Protein 6MAB (pdb70)

InterPro domains:
  IPR001932 PPM-type phosphatase-like domain [PF07228] (452-643)
  IPR001932 PPM-type phosphatase-like domain [SM00331] (422-643)
  IPR003660 HAMP domain [PF00672] (333-384)
  IPR003660 HAMP domain [PS50885] (336-388)
  IPR003660 HAMP domain [SM00304] (336-388)
  IPR036457 PPM-type phosphatase-like domain superfamily [G3DSA:3.60.40.10] (392-643)
  IPR036457 PPM-type phosphatase-like domain superfamily [SSF81606] (438-643)
  IPR052016 Bacterial Sigma Factor Regulator [PTHR43156] (126-644)

Radius of gyration: 21.37 Å; Cα contacts (8 Å, |Δi|>4): 536; chains: 1; bounding box: 47×70×40 Å

Secondary structure (DSSP, 8-state):
-HHHHHHHHHHHHHHHHHHHHHHHHHHHHHHS--HHHHHHHHHHHS--TT-S-SS--HHHHHHHHHHHTTT-SEEEEEEE-TTS-EEEEEESSGGGTT-B-TTT----TTSSEEEEEEE-SSTT-EEEEEEEEEE-TTT--EEEEEEEEEE-HHHHHHHH------EEEEEETTSBEEEESSGGGTT-BSSS---GGGGGGTSSSTT---GGGGGSPP---EE-SSSSSEEEEEETTEEEEEEEEEEGGGTEEEEEEEEHHHHHHTTT-

B-factor: mean 33.47, std 14.96, range [13.68, 114.46]

Foldseek 3Di:
DVVVVVQVLLCVLCVVQVVLQVVLLVVCVVPQACQVVVVVVVCVVPPCQVHDDPAADLVQQCV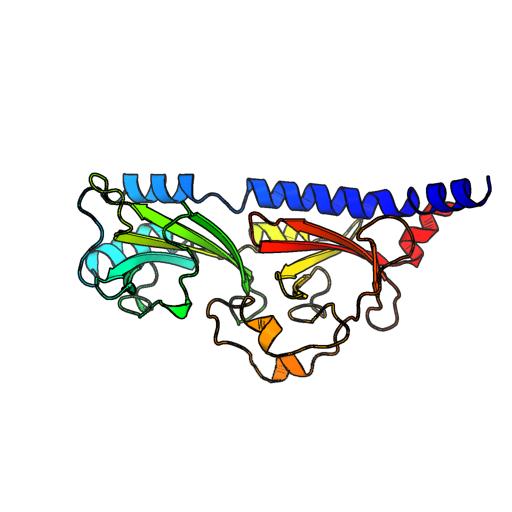CLVVPVVFFVKKFWWFQDPVRWIFTRHMNPSVRTGDTCRQQDDDDLVDQKAWAWAAAPDDLWIWIWIWGFDAHPPPGGGGTITITIGTCCVSCVVSQDQDVHKGKFKAALLAFTSDIVPRLRHRAGQAQADDQCSCCRHHSGSPDDDVVSRPRGHFHWADDDDDPQKTWTDDPHFIKIWGWADDVRHRMIMIIMDTPVVSCCVVPD

Organism: Chlamydia trachomatis serovar L2 (strain ATCC VR-902B / DSM 19102 / 434/Bu) (NCBI:txid471472)

Structure (mmCIF, N/CA/C/O backbone):
data_6MAB
#
_entry.id   6MAB
#
_cell.length_a   96.712
_cell.length_b   96.712
_cell.length_c   65.385
_cell.angle_alpha   90.000
_cell.angle_beta   90.000
_cell.angle_gamma   90.000
#
_symmetry.space_group_name_H-M   'I 4'
#
loop_
_entity.id
_entity.type
_entity.pdbx_description
1 polymer 'Sigma regulatory family protein-PP2C phosphatase'
2 non-polymer 'ISOPROPYL ALCOHOL'
3 water water
#
loop_
_atom_site.group_PDB
_atom_site.id
_atom_site.type_symbol
_atom_site.label_atom_id
_atom_site.label_alt_id
_atom_site.label_comp_id
_atom_site.label_asym_id
_atom_site.label_entity_id
_atom_site.label_seq_id
_atom_site.pdbx_PDB_ins_code
_atom_site.Cartn_x
_atom_site.Cartn_y
_atom_site.Cartn_z
_atom_site.occupancy
_atom_site.B_iso_or_equiv
_atom_site.auth_seq_id
_atom_site.auth_comp_id
_atom_site.auth_asym_id
_atom_site.auth_atom_id
_atom_site.pdbx_PDB_model_num
ATOM 1 N N . SER A 1 1 ? 29.039 -31.777 -13.872 1.00 50.18 42 SER A N 1
ATOM 2 C CA . SER A 1 1 ? 29.290 -32.477 -12.576 1.00 52.96 42 SER A CA 1
ATOM 3 C C . SER A 1 1 ? 28.377 -31.904 -11.514 1.00 47.34 42 SER A C 1
ATOM 4 O O . SER A 1 1 ? 27.864 -30.793 -11.667 1.00 41.16 42 SER A O 1
ATOM 7 N N . ASN A 1 2 ? 28.220 -32.647 -10.419 1.00 55.02 43 ASN A N 1
ATOM 8 C CA . ASN A 1 2 ? 27.347 -32.196 -9.338 1.00 45.29 43 ASN A CA 1
ATOM 9 C C . ASN A 1 2 ? 27.973 -31.060 -8.544 1.00 33.83 43 ASN A C 1
ATOM 10 O O . ASN A 1 2 ? 27.261 -30.146 -8.096 1.00 33.39 43 ASN A O 1
ATOM 15 N N . ILE A 1 3 ? 29.294 -31.083 -8.339 1.00 39.36 44 ILE A N 1
ATOM 16 C CA . ILE A 1 3 ? 29.925 -29.950 -7.665 1.00 55.13 44 ILE A CA 1
ATOM 17 C C . ILE A 1 3 ? 29.680 -28.674 -8.461 1.00 55.39 44 ILE A C 1
ATOM 18 O O . ILE A 1 3 ? 29.270 -27.645 -7.910 1.00 43.04 44 ILE A O 1
ATOM 23 N N . GLN A 1 4 ? 29.917 -28.729 -9.773 1.00 57.98 45 GLN A N 1
ATOM 24 C CA . GLN A 1 4 ? 29.730 -27.550 -10.612 1.00 56.52 45 GLN A CA 1
ATOM 25 C C . GLN A 1 4 ? 28.304 -27.025 -10.501 1.00 42.75 45 GLN A C 1
ATOM 26 O O . GLN A 1 4 ? 28.085 -25.828 -10.274 1.00 45.43 45 GLN A O 1
ATOM 28 N N . GLN A 1 5 ? 27.318 -27.913 -10.643 1.00 38.64 46 GLN A N 1
ATOM 29 C CA . GLN A 1 5 ? 25.926 -27.489 -10.571 1.00 38.04 46 GLN A CA 1
ATOM 30 C C . GLN A 1 5 ? 25.615 -26.859 -9.213 1.00 41.32 46 GLN A C 1
ATOM 31 O O . GLN A 1 5 ? 24.925 -25.836 -9.128 1.00 32.32 46 GLN A O 1
ATOM 37 N N . TYR A 1 6 ? 26.126 -27.452 -8.139 1.00 32.01 47 TYR A N 1
ATOM 38 C CA . TYR A 1 6 ? 25.903 -26.901 -6.807 1.00 34.76 47 TYR A CA 1
ATOM 39 C C . TYR A 1 6 ? 26.491 -25.503 -6.698 1.00 31.87 47 TYR A C 1
ATOM 40 O O . TYR A 1 6 ? 25.875 -24.601 -6.117 1.00 30.14 47 TYR A O 1
ATOM 49 N N . LYS A 1 7 ? 27.677 -25.306 -7.272 1.00 35.59 48 LYS A N 1
ATOM 50 C CA . LYS A 1 7 ? 28.323 -24.002 -7.225 1.00 45.55 48 LYS A CA 1
ATOM 51 C C . LYS A 1 7 ? 27.584 -22.992 -8.090 1.00 30.40 48 LYS A C 1
ATOM 52 O O . LYS A 1 7 ? 27.415 -21.835 -7.687 1.00 36.26 48 LYS A O 1
ATOM 56 N N . LYS A 1 8 ? 27.159 -23.402 -9.287 1.00 39.61 49 LYS A N 1
ATOM 57 C CA . LYS A 1 8 ? 26.403 -22.507 -10.157 1.00 40.78 49 LYS A CA 1
ATOM 58 C C . LYS A 1 8 ? 25.128 -22.032 -9.466 1.00 37.59 49 LYS A C 1
ATOM 59 O O . LYS A 1 8 ? 24.794 -20.844 -9.513 1.00 32.89 49 LYS A O 1
ATOM 62 N N . THR A 1 9 ? 24.413 -22.948 -8.809 1.00 35.18 50 THR A N 1
ATOM 63 C CA . THR A 1 9 ? 23.167 -22.589 -8.132 1.00 30.21 50 THR A CA 1
ATOM 64 C C . THR A 1 9 ? 23.414 -21.597 -7.003 1.00 28.03 50 THR A C 1
ATOM 65 O O . THR A 1 9 ? 22.688 -20.603 -6.855 1.00 24.44 50 THR A O 1
ATOM 69 N N . LEU A 1 10 ? 24.443 -21.837 -6.201 1.00 25.35 51 LEU A N 1
ATOM 70 C CA . LEU A 1 10 ? 24.725 -20.922 -5.104 1.00 27.06 51 LEU A CA 1
ATOM 71 C C . LEU A 1 10 ? 25.159 -19.558 -5.625 1.00 25.49 51 LEU A C 1
ATOM 72 O O . LEU A 1 10 ? 24.774 -18.527 -5.071 1.00 26.21 51 LEU A O 1
ATOM 77 N N . SER A 1 11 ? 25.934 -19.534 -6.696 1.00 27.40 52 SER A N 1
ATOM 78 C CA A SER A 1 11 ? 26.324 -18.266 -7.308 0.50 33.13 52 SER A CA 1
ATOM 79 C CA B SER A 1 11 ? 26.320 -18.257 -7.283 0.50 33.17 52 SER A CA 1
ATOM 80 C C . SER A 1 11 ? 25.108 -17.519 -7.842 1.00 29.52 52 SER A C 1
ATOM 81 O O . SER A 1 11 ? 24.997 -16.299 -7.688 1.00 30.04 52 SER A O 1
ATOM 86 N N . SER A 1 12 ? 24.181 -18.242 -8.472 1.00 26.36 53 SER A N 1
ATOM 87 C CA . SER A 1 12 ? 23.007 -17.607 -9.051 1.00 29.54 53 SER A CA 1
ATOM 88 C C . SER A 1 12 ? 22.132 -16.948 -7.993 1.00 26.36 53 SER A C 1
ATOM 89 O O . SER A 1 12 ? 21.653 -15.826 -8.192 1.00 32.78 53 SER A O 1
ATOM 92 N N . ILE A 1 13 ? 21.901 -17.617 -6.863 1.00 25.29 54 ILE A N 1
ATOM 93 C CA . ILE A 1 13 ? 20.956 -17.046 -5.907 1.00 24.39 54 ILE A CA 1
ATOM 94 C C . ILE A 1 13 ? 21.575 -15.956 -5.043 1.00 21.52 54 ILE A C 1
ATOM 95 O O . ILE A 1 13 ? 20.833 -15.215 -4.396 1.00 26.99 54 ILE A O 1
ATOM 100 N N . THR A 1 14 ? 22.904 -15.805 -5.061 1.00 22.49 55 THR A N 1
ATOM 101 C CA . THR A 1 14 ? 23.591 -14.742 -4.338 1.00 23.54 55 THR A CA 1
ATOM 102 C C . THR A 1 14 ? 24.041 -13.597 -5.232 1.00 24.98 55 THR A C 1
ATOM 103 O O . THR A 1 14 ? 24.534 -12.588 -4.727 1.00 23.34 55 THR A O 1
ATOM 107 N N . SER A 1 15 ? 23.878 -13.732 -6.541 1.00 23.59 56 SER A N 1
ATOM 108 C CA . SER A 1 15 ? 24.407 -12.743 -7.472 1.00 27.20 56 SER A CA 1
ATOM 109 C C . SER A 1 15 ? 23.873 -11.351 -7.165 1.00 28.60 56 SER A C 1
ATOM 110 O O . SER A 1 15 ? 24.587 -10.345 -7.288 1.00 28.11 56 SER A O 1
ATOM 113 N N . ASP 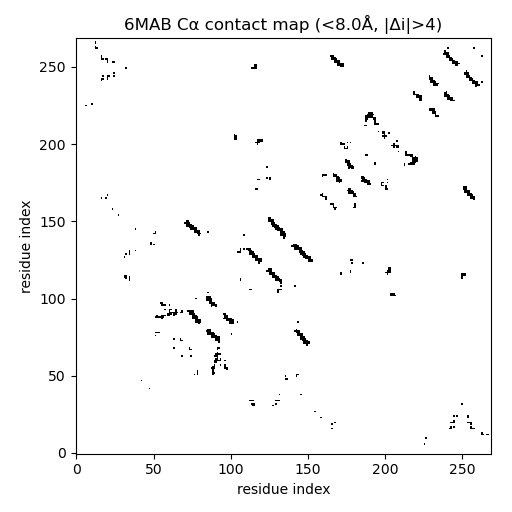A 1 16 ? 22.614 -11.275 -6.762 1.00 25.66 57 ASP A N 1
ATOM 114 C CA . ASP A 1 16 ? 21.959 -9.990 -6.594 1.00 28.39 57 ASP A CA 1
ATOM 115 C C . ASP A 1 16 ? 22.496 -9.235 -5.383 1.00 26.03 57 ASP A C 1
ATOM 116 O O . ASP A 1 16 ? 22.493 -7.998 -5.386 1.00 25.66 57 ASP A O 1
ATOM 121 N N . LEU A 1 17 ? 22.953 -9.951 -4.347 1.00 22.87 58 LEU A N 1
ATOM 122 C CA . LEU A 1 17 ? 23.636 -9.288 -3.228 1.00 20.02 58 LEU A CA 1
ATOM 123 C C . LEU A 1 17 ? 24.874 -8.551 -3.713 1.00 22.58 58 LEU A C 1
ATOM 124 O O . LEU A 1 17 ? 25.099 -7.381 -3.374 1.00 22.89 58 LEU A O 1
ATOM 129 N N . ARG A 1 18 ? 25.699 -9.231 -4.515 1.00 27.04 59 ARG A N 1
ATOM 130 C CA . ARG A 1 18 ? 26.883 -8.600 -5.085 1.00 27.67 59 ARG A CA 1
ATOM 131 C C . ARG A 1 18 ? 26.514 -7.438 -6.001 1.00 27.51 59 ARG A C 1
ATOM 132 O O . ARG A 1 18 ? 27.107 -6.361 -5.907 1.00 26.81 59 ARG A O 1
ATOM 137 N N . GLU A 1 19 ? 25.560 -7.635 -6.922 1.00 25.57 60 GLU A N 1
ATOM 138 C CA . GLU A 1 19 ? 25.200 -6.541 -7.826 1.00 30.62 60 GLU A CA 1
ATOM 139 C C . GLU A 1 19 ? 24.743 -5.316 -7.048 1.00 28.62 60 GLU A C 1
ATOM 140 O O . GLU A 1 19 ? 25.018 -4.174 -7.446 1.00 28.85 60 GLU A O 1
ATOM 146 N N . ASN A 1 20 ? 24.019 -5.535 -5.951 1.00 24.41 61 ASN A N 1
ATOM 147 C CA . ASN A 1 20 ? 23.534 -4.418 -5.152 1.00 25.69 61 ASN A CA 1
ATOM 148 C C . ASN A 1 20 ? 24.676 -3.707 -4.443 1.00 20.27 61 ASN A C 1
ATOM 149 O O . ASN A 1 20 ? 24.689 -2.475 -4.377 1.00 23.65 61 ASN A O 1
ATOM 154 N N . ALA A 1 21 ? 25.644 -4.457 -3.919 1.00 22.47 62 ALA A N 1
ATOM 155 C CA . ALA A 1 21 ? 26.788 -3.831 -3.269 1.00 24.34 62 ALA A CA 1
ATOM 156 C C . ALA A 1 21 ? 27.573 -2.985 -4.263 1.00 25.63 62 ALA A C 1
ATOM 157 O O . ALA A 1 21 ? 28.001 -1.868 -3.947 1.00 28.85 62 ALA A O 1
ATOM 159 N N . LEU A 1 22 ? 27.752 -3.496 -5.482 1.00 25.49 63 LEU A N 1
ATOM 160 C CA . LEU A 1 22 ? 28.526 -2.759 -6.468 1.00 25.01 63 LEU A CA 1
ATOM 161 C C . LEU A 1 22 ? 27.812 -1.492 -6.892 1.00 25.08 63 LEU A C 1
ATOM 162 O O . LEU A 1 22 ? 28.453 -0.454 -7.074 1.00 29.80 63 LEU A O 1
ATOM 167 N N . PHE A 1 23 ? 26.492 -1.550 -7.075 1.00 28.32 64 PHE A N 1
ATOM 168 C CA . PHE A 1 23 ? 25.766 -0.343 -7.452 1.00 34.72 64 PHE A CA 1
ATOM 169 C C . PHE A 1 23 ? 25.850 0.701 -6.360 1.00 30.53 64 PHE A C 1
ATOM 170 O O . PHE A 1 23 ? 26.010 1.898 -6.636 1.00 28.20 64 PHE A O 1
ATOM 178 N N . LYS A 1 24 ? 25.694 0.273 -5.104 1.00 23.16 65 LYS A N 1
ATOM 179 C CA . LYS A 1 24 ? 25.738 1.232 -4.007 1.00 21.54 65 LYS A CA 1
ATOM 180 C C . LYS A 1 24 ? 27.133 1.819 -3.853 1.00 23.93 65 LYS A C 1
ATOM 181 O O . LYS A 1 24 ? 27.282 3.026 -3.610 1.00 22.92 65 LYS A O 1
ATOM 187 N N . ALA A 1 25 ? 28.165 0.984 -4.022 1.00 24.11 66 ALA A N 1
ATOM 188 C CA . ALA A 1 25 ? 29.544 1.456 -3.998 1.00 29.60 66 ALA A CA 1
ATOM 189 C C . ALA A 1 25 ? 29.781 2.504 -5.072 1.00 33.65 66 ALA A C 1
ATOM 190 O O . ALA A 1 25 ? 30.415 3.530 -4.822 1.00 26.41 66 ALA A O 1
ATOM 192 N N . HIS A 1 26 ? 29.296 2.246 -6.287 1.00 26.17 67 HIS A N 1
ATOM 193 C CA . HIS A 1 26 ? 29.498 3.190 -7.375 1.00 27.29 67 HIS A CA 1
ATOM 194 C C . HIS A 1 26 ? 28.806 4.510 -7.082 1.00 25.27 67 HIS A C 1
ATOM 195 O O . HIS A 1 26 ? 29.355 5.587 -7.358 1.00 29.30 67 HIS A O 1
ATOM 202 N N . THR A 1 27 ? 27.612 4.454 -6.484 1.00 26.95 68 THR A N 1
ATOM 203 C CA . THR A 1 27 ? 26.918 5.683 -6.118 1.00 24.03 68 THR A CA 1
ATOM 204 C C . THR A 1 27 ? 27.749 6.497 -5.134 1.00 23.53 68 THR A C 1
ATOM 205 O O . THR A 1 27 ? 27.927 7.710 -5.296 1.00 26.00 68 THR A O 1
ATOM 209 N N . LEU A 1 28 ? 28.278 5.837 -4.105 1.00 23.33 69 LEU A N 1
ATOM 210 C CA . LEU A 1 28 ? 29.097 6.540 -3.134 1.00 19.34 69 LEU A CA 1
ATOM 211 C C . LEU A 1 28 ? 30.392 7.074 -3.749 1.00 20.57 69 LEU A C 1
ATOM 212 O O . LEU A 1 28 ? 30.854 8.153 -3.361 1.00 22.66 69 LEU A O 1
ATOM 217 N N . GLN A 1 29 ? 30.982 6.366 -4.724 1.00 22.09 70 GLN A N 1
ATOM 218 C CA . GLN A 1 29 ? 32.183 6.875 -5.381 1.00 25.92 70 GLN A CA 1
ATOM 219 C C . GLN A 1 29 ? 31.894 8.141 -6.175 1.00 33.19 70 GLN A C 1
ATOM 220 O O . GLN A 1 29 ? 32.768 9.012 -6.308 1.00 25.50 70 GLN A O 1
ATOM 226 N N . GLN A 1 30 ? 30.672 8.269 -6.690 1.00 26.66 71 GLN A N 1
ATOM 227 C CA . GLN A 1 30 ? 30.286 9.429 -7.472 1.00 27.41 71 GLN A CA 1
ATOM 228 C C . GLN A 1 30 ? 29.860 10.614 -6.608 1.00 24.41 71 GLN A C 1
ATOM 229 O O . GLN A 1 30 ? 29.917 11.762 -7.077 1.00 27.86 71 GLN A O 1
ATOM 235 N N . THR A 1 31 ? 29.492 10.376 -5.342 1.00 22.58 72 THR A N 1
ATOM 236 C CA . THR A 1 31 ? 28.875 11.400 -4.512 1.00 24.27 72 THR A CA 1
ATOM 237 C C . THR A 1 31 ? 29.707 11.840 -3.311 1.00 21.03 72 THR A C 1
ATOM 238 O O . THR A 1 31 ? 29.550 12.977 -2.865 1.00 27.10 72 THR A O 1
ATOM 242 N N . ILE A 1 32 ? 30.581 10.994 -2.770 1.00 18.92 73 ILE A N 1
ATOM 243 C CA . ILE A 1 32 ? 31.348 11.390 -1.581 1.00 18.24 73 ILE A CA 1
ATOM 244 C C . ILE A 1 32 ? 32.637 12.162 -1.884 1.00 18.29 73 ILE A C 1
ATOM 245 O O . ILE A 1 32 ? 32.836 13.255 -1.317 1.00 20.46 73 ILE A O 1
ATOM 250 N N . PRO A 1 33 ? 33.567 11.652 -2.730 1.00 17.33 74 PRO A N 1
ATOM 251 C CA . PRO A 1 33 ? 34.909 12.252 -2.826 1.00 18.63 74 PRO A CA 1
ATOM 252 C C . PRO A 1 33 ? 34.963 13.443 -3.779 1.00 18.32 74 PRO A C 1
ATOM 253 O O . PRO A 1 33 ? 35.665 13.431 -4.805 1.00 20.70 74 PRO A O 1
ATOM 257 N N . LEU A 1 34 ? 34.231 14.496 -3.417 1.00 19.92 75 LEU A N 1
ATOM 258 C CA . LEU A 1 34 ? 34.122 15.729 -4.198 1.00 20.92 75 LEU A CA 1
ATOM 259 C C . LEU A 1 34 ? 35.094 16.816 -3.721 1.00 15.71 75 LEU A C 1
ATOM 260 O O . LEU A 1 34 ? 34.826 18.022 -3.900 1.00 16.94 75 LEU A O 1
ATOM 265 N N . ASN A 1 35 ? 36.248 16.385 -3.200 1.00 17.57 76 ASN A N 1
ATOM 266 C CA . ASN A 1 35 ? 37.268 17.283 -2.678 1.00 16.06 76 ASN A CA 1
ATOM 267 C C . ASN A 1 35 ? 37.651 18.369 -3.671 1.00 15.81 76 ASN A C 1
ATOM 268 O O . ASN A 1 35 ? 37.761 19.543 -3.300 1.00 17.42 76 ASN A O 1
ATOM 273 N N . ILE A 1 36 ? 37.901 17.995 -4.931 1.00 16.57 77 ILE A N 1
ATOM 274 C CA . ILE A 1 36 ? 38.365 18.977 -5.898 1.00 15.50 77 ILE A CA 1
ATOM 275 C C . ILE A 1 36 ? 37.347 20.092 -6.047 1.00 18.00 77 ILE A C 1
ATOM 276 O O . ILE A 1 36 ? 37.703 21.279 -6.086 1.00 18.49 77 ILE A O 1
ATOM 281 N N . ASP A 1 37 ? 36.069 19.726 -6.187 1.00 20.45 78 ASP A N 1
ATOM 282 C CA . ASP A 1 37 ? 35.033 20.725 -6.424 1.00 19.09 78 ASP A CA 1
ATOM 283 C C . ASP A 1 37 ? 34.849 21.624 -5.207 1.00 17.89 78 ASP A C 1
ATOM 284 O O . ASP A 1 37 ? 34.616 22.829 -5.352 1.00 18.38 78 ASP A O 1
ATOM 289 N N . ILE A 1 38 ? 34.941 21.052 -3.996 1.00 17.86 79 ILE A N 1
ATOM 290 C CA . ILE A 1 38 ? 34.823 21.840 -2.779 1.00 15.09 79 ILE A CA 1
ATOM 291 C C . ILE A 1 38 ? 35.988 22.814 -2.637 1.00 19.50 79 ILE A C 1
ATOM 292 O O . ILE A 1 38 ? 35.781 23.987 -2.302 1.00 19.64 79 ILE A O 1
ATOM 297 N N . LEU A 1 39 ? 37.224 22.365 -2.910 1.00 17.43 80 LEU A N 1
ATOM 298 C CA . LEU A 1 39 ? 38.367 23.274 -2.831 1.00 17.23 80 LEU A CA 1
ATOM 299 C C . LEU A 1 39 ? 38.242 24.378 -3.874 1.00 19.13 80 LEU A C 1
ATOM 300 O O . LEU A 1 39 ? 38.502 25.561 -3.595 1.00 19.24 80 LEU A O 1
ATOM 305 N N . ALA A 1 40 ? 37.833 24.013 -5.081 1.00 20.40 81 ALA A N 1
ATOM 306 C CA . ALA A 1 40 ? 37.692 25.006 -6.136 1.00 22.21 81 ALA A CA 1
ATOM 307 C C . ALA A 1 40 ? 36.642 26.052 -5.779 1.00 19.55 81 ALA A C 1
ATOM 308 O O . ALA A 1 40 ? 36.822 27.242 -6.070 1.00 23.63 81 ALA A O 1
ATOM 310 N N . LEU A 1 41 ? 35.520 25.620 -5.191 1.00 21.43 82 LEU A N 1
ATOM 311 C CA . LEU A 1 41 ? 34.476 26.551 -4.775 1.00 26.71 82 LEU A CA 1
ATOM 312 C C . LEU A 1 41 ? 34.997 27.471 -3.687 1.00 24.00 82 LEU A C 1
ATOM 313 O O . LEU A 1 41 ? 34.864 28.693 -3.770 1.00 24.96 82 LEU A O 1
ATOM 318 N N . PHE A 1 42 ? 35.610 26.882 -2.662 1.00 20.09 83 PHE A N 1
ATOM 319 C CA . PHE A 1 42 ? 36.137 27.659 -1.555 1.00 26.26 83 PHE A CA 1
ATOM 320 C C . PHE A 1 42 ? 37.146 28.686 -2.038 1.00 26.58 83 PHE A C 1
ATOM 321 O O . PHE A 1 42 ? 37.123 29.838 -1.594 1.00 27.40 83 PHE A O 1
ATOM 329 N N . SER A 1 43 ? 38.040 28.282 -2.947 1.00 23.81 84 SER A N 1
ATOM 330 C CA . SER A 1 43 ? 39.107 29.153 -3.427 1.00 31.47 84 SER A CA 1
ATOM 331 C C . SER A 1 43 ? 38.561 30.289 -4.271 1.00 33.34 84 SER A C 1
ATOM 332 O O . SER A 1 43 ? 39.148 31.380 -4.301 1.00 32.79 84 SER A O 1
ATOM 335 N N . GLU A 1 44 ? 37.465 30.036 -4.988 1.00 30.18 85 GLU A N 1
ATOM 336 C CA . GLU A 1 44 ? 36.843 31.061 -5.814 1.00 33.64 85 GLU A CA 1
ATOM 337 C C . GLU A 1 44 ? 36.204 32.132 -4.951 1.00 35.84 85 GLU A C 1
ATOM 338 O O . GLU A 1 44 ? 36.065 33.274 -5.397 1.00 37.99 85 GLU A O 1
ATOM 344 N N . ILE A 1 45 ? 35.854 31.787 -3.717 1.00 35.41 86 ILE A N 1
ATOM 345 C CA . ILE A 1 45 ? 35.250 32.721 -2.776 1.00 39.19 86 ILE A CA 1
ATOM 346 C C . ILE A 1 45 ? 36.305 33.409 -1.931 1.00 44.09 86 ILE A C 1
ATOM 347 O O . ILE A 1 45 ? 36.294 34.635 -1.799 1.00 44.93 86 ILE A O 1
ATOM 352 N N . PHE A 1 46 ? 37.209 32.628 -1.338 1.00 35.80 87 PHE A N 1
ATOM 353 C CA . PHE A 1 46 ? 38.277 33.137 -0.480 1.00 41.17 87 PHE A CA 1
ATOM 354 C C . PHE A 1 46 ? 39.639 32.811 -1.088 1.00 50.67 87 PHE A C 1
ATOM 355 O O . PHE A 1 46 ? 39.926 31.647 -1.386 1.00 55.96 87 PHE A O 1
ATOM 363 N N . ASP A 1 47 ? 40.491 33.827 -1.227 1.00 42.46 88 ASP A N 1
ATOM 364 C CA . ASP A 1 47 ? 41.759 33.668 -1.941 1.00 61.16 88 ASP A CA 1
ATOM 365 C C . ASP A 1 47 ? 42.784 32.916 -1.095 1.00 43.10 88 ASP A C 1
ATOM 366 O O . ASP A 1 47 ? 43.151 33.366 -0.004 1.00 50.33 88 ASP A O 1
ATOM 371 N N . LEU A 1 48 ? 43.278 31.791 -1.611 1.00 38.15 89 LEU A N 1
ATOM 372 C CA . LEU A 1 48 ? 44.282 30.999 -0.910 1.00 45.60 89 LEU A CA 1
ATOM 373 C C . LEU A 1 48 ? 45.683 31.176 -1.476 1.00 50.19 89 LEU A C 1
ATOM 374 O O . LEU A 1 48 ? 46.604 30.481 -1.037 1.00 44.21 89 LEU A O 1
ATOM 379 N N . ASP A 1 49 ? 45.866 32.086 -2.437 1.00 53.04 90 ASP A N 1
ATOM 380 C CA . ASP A 1 49 ? 47.179 32.260 -3.052 1.00 69.92 90 ASP A CA 1
ATOM 381 C C . ASP A 1 49 ? 48.223 32.672 -2.023 1.00 60.15 90 ASP A C 1
ATOM 382 O O . ASP A 1 49 ? 49.382 32.241 -2.096 1.00 43.59 90 ASP A O 1
ATOM 387 N N . ARG A 1 50 ? 47.839 33.520 -1.070 1.00 57.83 91 ARG A N 1
ATOM 388 C CA . ARG A 1 50 ? 48.751 34.012 -0.046 1.00 57.56 91 ARG A CA 1
ATOM 389 C C . ARG A 1 50 ? 48.864 33.075 1.153 1.00 57.36 91 ARG A C 1
ATOM 390 O O . ARG A 1 50 ? 49.615 33.376 2.084 1.00 58.66 91 ARG A O 1
ATOM 392 N N . GLY A 1 51 ? 48.149 31.961 1.156 1.00 54.01 92 GLY A N 1
ATOM 393 C CA . GLY A 1 51 ? 48.220 30.997 2.236 1.00 48.21 92 GLY A CA 1
ATOM 394 C C . GLY A 1 51 ? 46.954 30.989 3.074 1.00 40.54 92 GLY A C 1
ATOM 395 O O . GLY A 1 51 ? 45.902 31.497 2.678 1.00 48.86 92 GLY A O 1
ATOM 396 N N . VAL A 1 52 ? 47.065 30.365 4.243 1.00 41.60 93 VAL A N 1
ATOM 397 C CA . VAL A 1 52 ? 45.973 30.339 5.210 1.00 36.94 93 VAL A CA 1
ATOM 398 C C . VAL A 1 52 ? 46.340 31.316 6.320 1.00 38.15 93 VAL A C 1
ATOM 399 O O . VAL A 1 52 ? 47.529 31.609 6.515 1.00 37.60 93 VAL A O 1
ATOM 403 N N . PRO A 1 53 ? 45.372 31.857 7.053 1.00 36.41 94 PRO A N 1
ATOM 404 C CA . PRO A 1 53 ? 45.707 32.786 8.144 1.00 36.04 94 PRO A CA 1
ATOM 405 C C . PRO A 1 53 ? 46.651 32.156 9.162 1.00 39.37 94 PRO A C 1
ATOM 406 O O . PRO A 1 53 ? 46.511 30.988 9.528 1.00 34.56 94 PRO A O 1
ATOM 410 N N . ALA A 1 54 ? 47.601 32.955 9.653 1.00 42.54 95 ALA A N 1
ATOM 411 C CA . ALA A 1 54 ? 48.533 32.460 10.658 1.00 45.67 95 ALA A CA 1
ATOM 412 C C . ALA A 1 54 ? 47.897 32.371 12.037 1.00 54.45 95 ALA A C 1
ATOM 413 O O . ALA A 1 54 ? 48.398 31.632 12.894 1.00 48.57 95 ALA A O 1
ATOM 415 N N . GLU A 1 55 ? 46.816 33.107 12.265 1.00 44.13 96 GLU A N 1
ATOM 416 C CA . GLU A 1 55 ? 46.110 33.108 13.532 1.00 53.50 96 GLU A CA 1
ATOM 417 C C . GLU A 1 55 ? 44.622 32.986 13.258 1.00 45.48 96 GLU A C 1
ATOM 418 O O . GLU A 1 55 ? 44.143 33.423 12.205 1.00 45.79 96 GLU A O 1
ATOM 424 N N . PRO A 1 56 ? 43.868 32.394 14.180 1.00 45.54 97 PRO A N 1
ATOM 425 C CA . PRO A 1 56 ? 42.422 32.270 13.977 1.00 50.16 97 PRO A CA 1
ATOM 426 C C . PRO A 1 56 ? 41.801 33.594 13.561 1.00 48.85 97 PRO A C 1
ATOM 427 O O . PRO A 1 56 ? 42.043 34.637 14.170 1.00 49.13 97 PRO A O 1
ATOM 431 N N . ASP A 1 57 ? 40.999 33.532 12.510 1.00 36.00 98 ASP A N 1
ATOM 432 C CA . ASP A 1 57 ? 40.413 34.690 11.847 1.00 40.15 98 ASP A CA 1
ATOM 433 C C . ASP A 1 57 ? 38.904 34.625 12.050 1.00 36.95 98 ASP A C 1
ATOM 434 O O . ASP A 1 57 ? 38.204 33.881 11.353 1.00 37.02 98 ASP A O 1
ATOM 439 N N . LEU A 1 58 ? 38.408 35.424 12.998 1.00 42.50 99 LEU A N 1
ATOM 440 C CA . LEU A 1 58 ? 36.977 35.439 13.278 1.00 40.73 99 LEU A CA 1
ATOM 441 C C . LEU A 1 58 ? 36.188 36.003 12.102 1.00 44.75 99 LEU A C 1
ATOM 442 O O . LEU A 1 58 ? 35.156 35.443 11.713 1.00 43.40 99 LEU A O 1
ATOM 447 N N . ALA A 1 59 ? 36.664 37.101 11.516 1.00 46.86 100 ALA A N 1
ATOM 448 C CA . ALA A 1 59 ? 35.968 37.709 10.387 1.00 46.31 100 ALA A CA 1
ATOM 449 C C . ALA A 1 59 ? 35.784 36.711 9.257 1.00 38.21 100 ALA A C 1
ATOM 450 O O . ALA A 1 59 ? 34.695 36.588 8.687 1.00 41.09 100 ALA A O 1
ATOM 452 N N . LEU A 1 60 ? 36.847 35.994 8.902 1.00 38.68 101 LEU A N 1
ATOM 453 C CA . LEU A 1 60 ? 36.728 35.025 7.826 1.00 39.00 101 LEU A CA 1
ATOM 454 C C . LEU A 1 60 ? 35.760 33.913 8.207 1.00 40.22 101 LEU A C 1
ATOM 455 O O . LEU A 1 60 ? 34.963 33.462 7.378 1.00 34.86 101 LEU A O 1
ATOM 460 N N . SER A 1 61 ? 35.829 33.453 9.455 1.00 39.34 102 SER A N 1
ATOM 461 C CA . SER A 1 61 ? 34.910 32.425 9.929 1.00 32.91 102 SER A CA 1
ATOM 462 C C . SER A 1 61 ? 33.459 32.863 9.771 1.00 33.49 102 SER A C 1
ATOM 463 O O . SER A 1 61 ? 32.607 32.075 9.337 1.00 31.92 102 SER A O 1
ATOM 466 N N . LYS A 1 62 ? 33.157 34.114 10.126 1.00 35.97 103 LYS A N 1
ATOM 467 C CA . LYS A 1 62 ? 31.790 34.613 10.002 1.00 35.41 103 LYS A CA 1
ATOM 468 C C . LYS A 1 62 ? 31.332 34.614 8.551 1.00 39.03 103 LYS A C 1
ATOM 469 O O . LYS A 1 62 ? 30.168 34.316 8.261 1.00 40.63 103 LYS A O 1
ATOM 472 N N . GLU A 1 63 ? 32.229 34.934 7.619 1.00 38.37 104 GLU A N 1
ATOM 473 C CA . GLU A 1 63 ? 31.858 34.851 6.211 1.00 42.37 104 GLU A CA 1
ATOM 474 C C . GLU A 1 63 ? 31.632 33.404 5.786 1.00 38.53 104 GLU A C 1
ATOM 475 O O . GLU A 1 63 ? 30.723 33.116 4.996 1.00 38.84 104 GLU A O 1
ATOM 477 N N . MET A 1 64 ? 32.459 32.478 6.281 1.00 31.29 105 MET A N 1
ATOM 478 C CA . MET A 1 64 ? 32.271 31.073 5.942 1.00 30.85 105 MET A CA 1
ATOM 479 C C . MET A 1 64 ? 30.956 30.551 6.511 1.00 29.77 105 MET A C 1
ATOM 480 O O . MET A 1 64 ? 30.257 29.762 5.868 1.00 31.71 105 MET A O 1
ATOM 485 N N . GLU A 1 65 ? 30.612 30.978 7.714 1.00 30.21 106 GLU A N 1
ATOM 486 C CA . GLU A 1 65 ? 29.341 30.585 8.315 1.00 31.88 106 GLU A CA 1
ATOM 487 C C . GLU A 1 65 ? 28.146 31.030 7.473 1.00 31.31 106 GLU A C 1
ATOM 488 O O . GLU A 1 65 ? 27.204 30.259 7.260 1.00 32.32 106 GLU A O 1
ATOM 494 N N . LYS A 1 66 ? 28.133 32.295 7.038 1.00 33.01 107 LYS A N 1
ATOM 495 C CA . LYS A 1 66 ? 26.986 32.800 6.283 1.00 40.04 107 LYS A CA 1
ATOM 496 C C . LYS A 1 66 ? 26.755 31.985 5.016 1.00 38.09 107 LYS A C 1
ATOM 497 O O . LYS A 1 66 ? 25.605 31.710 4.642 1.00 36.21 107 LYS A O 1
ATOM 500 N N . ILE A 1 67 ? 27.832 31.580 4.351 1.00 32.83 108 ILE A N 1
ATOM 501 C CA . ILE A 1 67 ? 27.720 30.864 3.086 1.00 29.18 108 ILE A CA 1
ATOM 502 C C . ILE A 1 67 ? 27.394 29.393 3.305 1.00 35.47 108 ILE A C 1
ATOM 503 O O . ILE A 1 67 ? 26.528 28.832 2.623 1.00 37.18 108 ILE A O 1
ATOM 508 N N . PHE A 1 68 ? 28.089 28.735 4.239 1.00 33.89 109 PHE A N 1
ATOM 509 C CA . PHE A 1 68 ? 28.122 27.277 4.286 1.00 24.87 109 PHE A CA 1
ATOM 510 C C . PHE A 1 68 ? 27.383 26.654 5.460 1.00 23.96 109 PHE A C 1
ATOM 511 O O . PHE A 1 68 ? 27.287 25.422 5.504 1.00 25.75 109 PHE A O 1
ATOM 519 N N . HIS A 1 69 ? 26.855 27.446 6.402 1.00 26.59 110 HIS A N 1
ATOM 520 C CA . HIS A 1 69 ? 26.211 26.849 7.573 1.00 33.32 110 HIS A CA 1
ATOM 521 C C . HIS A 1 69 ? 25.080 25.918 7.171 1.00 35.50 110 HIS A C 1
ATOM 522 O O . HIS A 1 69 ? 24.840 24.910 7.844 1.00 31.25 110 HIS A O 1
ATOM 529 N N . SER A 1 70 ? 24.392 26.225 6.069 1.00 29.12 111 SER A N 1
ATOM 530 C CA . SER A 1 70 ? 23.207 25.478 5.677 1.00 29.81 111 SER A CA 1
ATOM 531 C C . SER A 1 70 ? 23.535 24.226 4.869 1.00 27.52 111 SER A C 1
ATOM 532 O O . SER A 1 70 ? 22.669 23.365 4.715 1.00 39.31 111 SER A O 1
ATOM 535 N N . THR A 1 71 ? 24.746 24.094 4.355 1.00 29.52 112 THR A N 1
ATOM 536 C CA . THR A 1 71 ? 25.063 22.973 3.482 1.00 36.58 112 THR A CA 1
ATOM 537 C C . THR A 1 71 ? 26.153 22.051 4.007 1.00 32.31 112 THR A C 1
ATOM 538 O O . THR A 1 71 ? 26.269 20.921 3.516 1.00 36.54 112 THR A O 1
ATOM 542 N N . TYR A 1 72 ? 26.941 2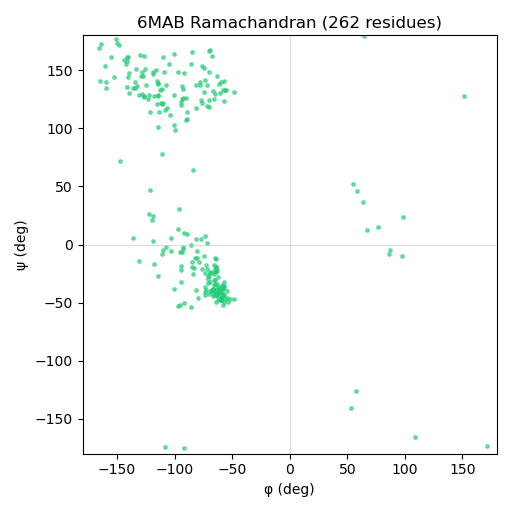2.481 4.983 1.00 26.48 113 TYR A N 1
ATOM 543 C CA . TYR A 1 72 ? 27.950 21.644 5.611 1.00 21.49 113 TYR A CA 1
ATOM 544 C C . TYR A 1 72 ? 27.755 21.674 7.114 1.00 25.61 113 TYR A C 1
ATOM 545 O O . TYR A 1 72 ? 27.363 22.700 7.675 1.00 28.31 113 TYR A O 1
ATOM 554 N N . LYS A 1 73 ? 28.021 20.548 7.775 1.00 23.79 114 LYS A N 1
ATOM 555 C CA . LYS A 1 73 ? 28.120 20.613 9.224 1.00 26.38 114 LYS A CA 1
ATOM 556 C C . LYS A 1 73 ? 29.319 21.454 9.632 1.00 25.76 114 LYS A C 1
ATOM 557 O O . LYS A 1 73 ? 29.257 22.179 10.629 1.00 27.37 114 LYS A O 1
ATOM 563 N N . GLU A 1 74 ? 30.396 21.395 8.854 1.00 21.80 115 GLU A N 1
ATOM 564 C CA . GLU A 1 74 ? 31.596 22.168 9.133 1.00 24.81 115 GLU A CA 1
ATOM 565 C C . GLU A 1 74 ? 32.412 22.288 7.865 1.00 21.66 115 GLU A C 1
ATOM 566 O O . GLU A 1 74 ? 32.632 21.292 7.170 1.00 22.85 115 GLU A O 1
ATOM 572 N N . ILE A 1 75 ? 32.886 23.491 7.582 1.00 20.12 116 ILE A N 1
ATOM 573 C CA . ILE A 1 75 ? 34.019 23.656 6.690 1.00 18.93 116 ILE A CA 1
ATOM 574 C C . ILE A 1 75 ? 35.066 24.498 7.412 1.00 19.60 116 ILE A C 1
ATOM 575 O O . ILE A 1 75 ? 34.751 25.571 7.938 1.00 25.66 116 ILE A O 1
ATOM 580 N N . SER A 1 76 ? 36.303 23.982 7.481 1.00 22.56 117 SER A N 1
ATOM 581 C CA . SER A 1 76 ? 37.372 24.594 8.264 1.00 23.24 117 SER A CA 1
ATOM 582 C C . SER A 1 76 ? 38.677 24.660 7.480 1.00 17.98 117 SER A C 1
ATOM 583 O O . SER A 1 76 ? 39.041 23.718 6.782 1.00 21.20 117 SER A O 1
ATOM 586 N N . LEU A 1 77 ? 39.377 25.779 7.639 1.00 22.57 118 LEU A N 1
ATOM 587 C CA . LEU A 1 77 ? 40.762 25.913 7.231 1.00 23.47 118 LEU A CA 1
ATOM 588 C C . LEU A 1 77 ? 41.632 25.606 8.431 1.00 22.90 118 LEU A C 1
ATOM 589 O O . LEU A 1 77 ? 41.552 26.302 9.458 1.00 25.00 118 LEU A O 1
ATOM 594 N N . VAL A 1 78 ? 42.468 24.587 8.288 1.00 23.26 119 VAL A N 1
ATOM 595 C CA . VAL A 1 78 ? 43.286 24.054 9.367 1.00 23.25 119 VAL A CA 1
ATOM 596 C C . VAL A 1 78 ? 44.735 24.331 9.011 1.00 27.79 119 VAL A C 1
ATOM 597 O O . VAL A 1 78 ? 45.262 23.782 8.039 1.00 25.65 119 VAL A O 1
ATOM 601 N N . LYS A 1 79 ? 45.388 25.188 9.795 1.00 26.78 120 LYS A N 1
ATOM 602 C CA . LYS A 1 79 ? 46.768 25.544 9.512 1.00 27.00 120 LYS A CA 1
ATOM 603 C C . LYS A 1 79 ? 47.676 24.418 9.978 1.00 35.87 120 LYS A C 1
ATOM 604 O O . LYS A 1 79 ? 47.482 23.851 11.055 1.00 29.53 120 LYS A O 1
ATOM 610 N N . LYS A 1 80 ? 48.663 24.084 9.163 1.00 27.87 121 LYS A N 1
ATOM 611 C CA . LYS A 1 80 ? 49.759 23.240 9.612 1.00 29.57 121 LYS A CA 1
ATOM 612 C C . LYS A 1 80 ? 50.825 24.167 10.182 1.00 33.47 121 LYS A C 1
ATOM 613 O O . LYS A 1 80 ? 51.487 24.901 9.441 1.00 38.32 121 LYS A O 1
ATOM 619 N N . GLU A 1 81 ? 50.967 24.161 11.503 1.00 33.07 122 GLU A N 1
ATOM 620 C CA . GLU A 1 81 ? 51.954 25.003 12.158 1.00 38.25 122 GLU A CA 1
ATOM 621 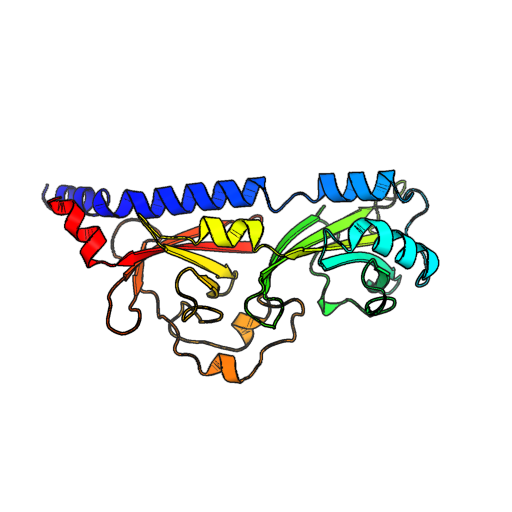C C . GLU A 1 81 ? 53.368 24.506 11.844 1.00 40.92 122 GLU A C 1
ATOM 622 O O . GLU A 1 81 ? 53.572 23.402 11.330 1.00 42.60 122 GLU A O 1
ATOM 628 N N . ALA A 1 82 ? 54.362 25.337 12.171 1.00 45.63 123 ALA A N 1
ATOM 629 C CA . ALA A 1 82 ? 55.744 24.972 11.877 1.00 47.32 123 ALA A CA 1
ATOM 630 C C . ALA A 1 82 ? 56.149 23.700 12.614 1.00 56.49 123 ALA A C 1
ATOM 631 O O . ALA A 1 82 ? 56.846 22.847 12.053 1.00 58.16 123 ALA A O 1
ATOM 633 N N . ASP A 1 83 ? 55.714 23.547 13.866 1.00 58.91 124 ASP A N 1
ATOM 634 C CA . ASP A 1 83 ? 56.018 22.340 14.640 1.00 51.52 124 ASP A CA 1
ATOM 635 C C . ASP A 1 83 ? 55.214 21.101 14.179 1.00 52.49 124 ASP A C 1
ATOM 636 O O . ASP A 1 83 ? 55.290 20.073 14.864 1.00 51.41 124 ASP A O 1
ATOM 641 N N . GLY A 1 84 ? 54.465 21.180 13.075 1.00 50.79 125 GLY A N 1
ATOM 642 C CA . GLY A 1 84 ? 53.712 20.056 12.559 1.00 41.41 125 GLY A CA 1
ATOM 643 C C . GLY A 1 84 ? 52.332 19.879 13.158 1.00 43.80 125 GLY A C 1
ATOM 644 O O . GLY A 1 84 ? 51.572 19.033 12.670 1.00 47.74 125 GLY A O 1
ATOM 645 N N . ASN A 1 85 ? 51.986 20.639 14.197 1.00 46.98 126 ASN A N 1
ATOM 646 C CA . ASN A 1 85 ? 50.654 20.585 14.781 1.00 48.88 126 ASN A CA 1
ATOM 647 C C . ASN A 1 85 ? 49.647 21.290 13.877 1.00 38.81 126 ASN A C 1
ATOM 648 O O . ASN A 1 85 ? 49.986 22.227 13.144 1.00 33.81 126 ASN A O 1
ATOM 653 N N . PHE A 1 86 ? 48.394 20.845 13.957 1.00 33.87 127 PHE A N 1
ATOM 654 C CA . PHE A 1 86 ? 47.298 21.409 13.175 1.00 31.77 127 PHE A CA 1
ATOM 655 C C . PHE A 1 86 ? 46.371 22.223 14.066 1.00 29.66 127 PHE A C 1
ATOM 656 O O . PHE A 1 86 ? 46.033 21.801 15.180 1.00 31.68 127 PHE A O 1
ATOM 664 N N . ARG A 1 87 ? 45.953 23.386 13.579 1.00 31.12 128 ARG A N 1
ATOM 665 C CA . ARG A 1 87 ? 45.090 24.268 14.356 1.00 28.42 128 ARG A CA 1
ATOM 666 C C . ARG A 1 87 ? 44.043 24.913 13.454 1.00 29.43 128 ARG A C 1
ATOM 667 O O . ARG A 1 87 ? 44.370 25.382 12.361 1.00 33.20 128 ARG A O 1
ATOM 675 N N . VAL A 1 88 ? 42.789 24.947 13.913 1.00 28.74 129 VAL A N 1
ATOM 676 C CA . VAL A 1 88 ? 41.723 25.574 13.137 1.00 29.75 129 VAL A CA 1
ATOM 677 C C . VAL A 1 88 ? 41.915 27.082 13.162 1.00 30.13 129 VAL A C 1
ATOM 678 O O . VAL A 1 88 ? 41.877 27.711 14.226 1.00 34.49 129 VAL A O 1
ATOM 682 N N . VAL A 1 89 ? 42.105 27.679 11.989 1.00 28.62 130 VAL A N 1
ATOM 683 C CA . VAL A 1 89 ? 42.261 29.129 11.900 1.00 29.27 130 VAL A CA 1
ATOM 684 C C . VAL A 1 89 ? 41.089 29.816 11.215 1.00 28.49 130 VAL A C 1
ATOM 685 O O . VAL A 1 89 ? 41.036 31.056 11.221 1.00 33.81 130 VAL A O 1
ATOM 689 N N . ALA A 1 90 ? 40.154 29.067 10.636 1.00 26.88 131 ALA A N 1
ATOM 690 C CA . ALA A 1 90 ? 38.890 29.621 10.174 1.00 30.81 131 ALA A CA 1
ATOM 691 C C . ALA A 1 90 ? 37.901 28.471 10.042 1.00 26.72 131 ALA A C 1
ATOM 692 O O . ALA A 1 90 ? 38.278 27.380 9.608 1.00 25.78 131 ALA A O 1
ATOM 694 N N . SER A 1 91 ? 36.648 28.708 10.444 1.00 26.78 132 SER A N 1
ATOM 695 C CA . SER A 1 91 ? 35.619 27.679 10.357 1.00 31.32 132 SER A CA 1
ATOM 696 C C . SER A 1 91 ? 34.228 28.291 10.220 1.00 33.15 132 SER A C 1
ATOM 697 O O . SER A 1 91 ? 33.930 29.338 10.805 1.00 34.44 132 SER A O 1
ATOM 700 N N . SER A 1 92 ? 33.378 27.619 9.446 1.00 27.64 133 SER A N 1
ATOM 701 C CA . SER A 1 92 ? 31.949 27.913 9.460 1.00 24.11 133 SER A CA 1
ATOM 702 C C . SER A 1 92 ? 31.318 27.581 10.799 1.00 33.32 133 SER A C 1
ATOM 703 O O . SER A 1 92 ? 30.207 28.048 11.072 1.00 37.93 133 SER A O 1
ATOM 706 N N . ARG A 1 93 ? 31.987 26.762 11.619 1.00 35.06 134 ARG A N 1
ATOM 707 C CA . ARG A 1 93 ? 31.568 26.469 12.994 1.00 41.36 134 ARG A CA 1
ATOM 708 C C . ARG A 1 93 ? 32.411 27.338 13.910 1.00 35.71 134 ARG A C 1
ATOM 709 O O . ARG A 1 93 ? 33.547 26.987 14.238 1.00 36.93 134 ARG A O 1
ATOM 717 N N . ILE A 1 94 ? 31.843 28.469 14.337 1.00 37.18 135 ILE A N 1
ATOM 718 C CA . ILE A 1 94 ? 32.619 29.444 15.091 1.00 49.73 135 ILE A CA 1
ATOM 719 C C . ILE A 1 94 ? 33.214 28.792 16.324 1.00 38.69 135 ILE A C 1
ATOM 720 O O . ILE A 1 94 ? 34.339 29.110 16.739 1.00 36.06 135 ILE A O 1
ATOM 725 N N . GLU A 1 95 ? 32.465 27.867 16.928 1.00 46.08 136 GLU A N 1
ATOM 726 C CA . GLU A 1 95 ? 32.886 27.223 18.162 1.00 42.75 136 GLU A CA 1
ATOM 727 C C . GLU A 1 95 ? 34.147 26.377 17.975 1.00 40.38 136 GLU A C 1
ATOM 728 O O . GLU A 1 95 ? 34.842 26.091 18.958 1.00 43.27 136 GLU A O 1
ATOM 734 N N . GLN A 1 96 ? 34.452 25.971 16.743 1.00 31.34 137 GLN A N 1
ATOM 735 C CA . GLN A 1 96 ? 35.664 25.212 16.441 1.00 32.66 137 GLN A CA 1
ATOM 736 C C . GLN A 1 96 ? 36.895 26.089 16.280 1.00 36.39 137 GLN A C 1
ATOM 737 O O . GLN A 1 96 ? 38.015 25.569 16.253 1.00 32.71 137 GLN A O 1
ATOM 743 N N . LEU A 1 97 ? 36.722 27.398 16.182 1.00 36.03 138 LEU A N 1
ATOM 744 C CA . LEU A 1 97 ? 37.836 28.266 15.858 1.00 32.47 138 LEU A CA 1
ATOM 745 C C . LEU A 1 97 ? 38.946 28.172 16.908 1.00 33.18 138 LEU A C 1
ATOM 746 O O . LEU A 1 97 ? 38.698 28.288 18.114 1.00 35.84 138 LEU A O 1
ATOM 751 N N . GLY A 1 98 ? 40.184 27.975 16.441 1.00 38.86 139 GLY A N 1
ATOM 752 C CA . GLY A 1 98 ? 41.350 27.928 17.308 1.00 34.88 139 GLY A CA 1
ATOM 753 C C . GLY A 1 98 ? 41.682 26.566 17.894 1.00 36.50 139 GLY A C 1
ATOM 754 O O . GLY A 1 98 ? 42.722 26.431 18.559 1.00 35.72 139 GLY A O 1
ATOM 755 N N . LYS A 1 99 ? 40.851 25.554 17.657 1.00 35.62 140 LYS A N 1
ATOM 756 C CA . LYS A 1 99 ? 41.043 24.256 18.290 1.00 41.30 140 LYS A CA 1
ATOM 757 C C . LYS A 1 99 ? 42.226 23.522 17.673 1.00 36.52 140 LYS A C 1
ATOM 758 O O . LYS A 1 99 ? 42.441 23.566 16.458 1.00 31.64 140 LYS A O 1
ATOM 764 N N . ASN A 1 100 ? 42.993 22.836 18.513 1.00 33.98 141 ASN A N 1
ATOM 765 C CA . ASN A 1 100 ? 43.984 21.903 17.995 1.00 32.15 141 ASN A CA 1
ATOM 766 C C . ASN A 1 100 ? 43.281 20.736 17.308 1.00 33.16 141 ASN A C 1
ATOM 767 O O . ASN A 1 100 ? 42.346 20.152 17.858 1.00 29.86 141 ASN A O 1
ATOM 772 N N . TYR A 1 101 ? 43.728 20.398 16.106 1.00 31.96 142 TYR A N 1
ATOM 773 C CA . TYR A 1 101 ? 43.053 19.405 15.276 1.00 27.57 142 TYR A CA 1
ATOM 774 C C . TYR A 1 101 ? 43.991 18.254 14.911 1.00 25.78 142 TYR A C 1
ATOM 775 O O . TYR A 1 101 ? 43.803 17.575 13.899 1.00 25.95 142 TYR A O 1
ATOM 784 N N . ASN A 1 102 ? 45.002 18.000 15.740 1.00 29.26 143 ASN A N 1
ATOM 785 C CA . ASN A 1 102 ? 45.919 16.900 15.455 1.00 28.49 143 ASN A CA 1
ATOM 786 C C . ASN A 1 102 ? 45.184 15.572 15.354 1.00 28.60 143 ASN A C 1
ATOM 787 O O . ASN A 1 102 ? 45.508 14.739 14.503 1.00 29.08 143 ASN A O 1
ATOM 792 N N . GLN A 1 103 ? 44.229 15.327 16.254 1.00 28.23 144 GLN A N 1
ATOM 793 C CA . GLN A 1 103 ? 43.519 14.053 16.230 1.00 28.25 144 GLN A CA 1
ATOM 794 C C . GLN A 1 103 ? 42.547 13.979 15.067 1.00 29.77 144 GLN A C 1
ATOM 795 O O . GLN A 1 103 ? 42.217 12.879 14.624 1.00 34.90 144 GLN A O 1
ATOM 801 N N . GLU A 1 104 ? 42.087 15.124 14.577 1.00 24.48 145 GLU A N 1
ATOM 802 C CA . GLU A 1 104 ? 41.064 15.159 13.541 1.00 25.06 145 GLU A CA 1
ATOM 803 C C . GLU A 1 104 ? 41.656 15.006 12.142 1.00 23.89 145 GLU A C 1
ATOM 804 O O . GLU A 1 104 ? 40.954 14.587 11.213 1.00 20.68 145 GLU A O 1
ATOM 810 N N . ILE A 1 105 ? 42.914 15.373 11.956 1.00 22.62 146 ILE A N 1
ATOM 811 C CA . ILE A 1 105 ? 43.537 15.350 10.632 1.00 21.40 146 ILE A CA 1
ATOM 812 C C . ILE A 1 105 ? 44.229 14.012 10.455 1.00 26.00 146 ILE A C 1
ATOM 813 O O . ILE A 1 105 ? 45.068 13.635 11.268 1.00 24.78 146 ILE A O 1
ATOM 818 N N . PHE A 1 106 ? 43.918 13.307 9.376 1.00 22.92 147 PHE A N 1
ATOM 819 C CA A PHE A 1 106 ? 44.463 12.006 9.042 0.50 29.47 147 PHE A CA 1
ATOM 820 C CA B PHE A 1 106 ? 44.712 12.103 9.136 0.50 29.55 147 PHE A CA 1
ATOM 821 C C . PHE A 1 106 ? 45.147 11.996 7.680 1.00 27.33 147 PHE A C 1
ATOM 822 O O . PHE A 1 106 ? 45.498 10.914 7.205 1.00 29.20 147 PHE A O 1
ATOM 837 N N . LEU A 1 107 ? 45.249 13.139 7.013 1.00 23.00 148 LEU A N 1
ATOM 838 C CA . LEU A 1 107 ? 45.790 13.244 5.656 1.00 19.81 148 LEU A CA 1
ATOM 839 C C . LEU A 1 107 ? 47.300 13.482 5.690 1.00 26.09 148 LEU A C 1
ATOM 840 O O . LEU A 1 107 ? 47.771 14.440 6.313 1.00 29.36 148 LEU A O 1
ATOM 845 N N . SER A 1 108 ? 48.055 12.646 4.986 1.00 28.39 149 SER A N 1
ATOM 846 C CA . SER A 1 108 ? 49.503 12.798 4.983 1.00 37.84 149 SER A CA 1
ATOM 847 C C . SER A 1 108 ? 49.919 13.820 3.930 1.00 30.59 149 SER A C 1
ATOM 848 O O . SER A 1 108 ? 49.130 14.217 3.068 1.00 30.09 149 SER A O 1
ATOM 851 N N . ASP A 1 109 ? 51.177 14.266 4.017 1.00 36.96 150 ASP A N 1
ATOM 852 C CA . ASP A 1 109 ? 51.632 15.315 3.111 1.00 35.89 150 ASP A CA 1
ATOM 853 C C . ASP A 1 109 ? 51.864 14.814 1.695 1.00 36.51 150 ASP A C 1
ATOM 854 O O . ASP A 1 109 ? 52.069 15.636 0.796 1.00 45.83 150 ASP A O 1
ATOM 859 N N . SER A 1 110 ? 51.832 13.501 1.471 1.00 33.01 151 SER A N 1
ATOM 860 C CA . SER A 1 110 ? 52.123 12.927 0.166 1.00 36.40 151 SER A CA 1
ATOM 861 C C . SER A 1 110 ? 50.873 12.662 -0.660 1.00 40.08 151 SER A C 1
ATOM 862 O O . SER A 1 110 ? 50.992 12.267 -1.821 1.00 37.98 151 SER A O 1
ATOM 865 N N . GLN A 1 111 ? 49.694 12.841 -0.090 1.00 28.90 152 GLN A N 1
ATOM 866 C CA . GLN A 1 111 ? 48.451 12.605 -0.788 1.00 29.62 152 GLN A CA 1
ATOM 867 C C . GLN A 1 111 ? 47.752 13.923 -1.075 1.00 25.20 152 GLN A C 1
ATOM 868 O O . GLN A 1 111 ? 47.863 14.879 -0.304 1.00 26.89 152 GLN A O 1
ATOM 874 N N . PRO A 1 112 ? 47.013 14.009 -2.174 1.00 21.61 153 PRO A N 1
ATOM 875 C CA . PRO A 1 112 ? 46.313 15.269 -2.444 1.00 21.43 153 PRO A CA 1
ATOM 876 C C . PRO A 1 112 ? 45.137 15.483 -1.524 1.00 18.83 153 PRO A C 1
ATOM 877 O O . PRO A 1 112 ? 44.881 16.622 -1.106 1.00 19.71 153 PRO A O 1
ATOM 881 N N . PHE A 1 113 ? 44.392 14.425 -1.221 1.00 17.51 154 PHE A N 1
ATOM 882 C CA . PHE A 1 113 ? 43.185 14.545 -0.418 1.00 15.89 154 PHE A CA 1
ATOM 883 C C . PHE A 1 113 ? 42.773 13.155 0.047 1.00 18.16 154 PHE A C 1
ATOM 884 O O . PHE A 1 113 ? 43.279 12.134 -0.431 1.00 19.76 154 PHE A O 1
ATOM 892 N N . LEU A 1 114 ? 41.816 13.136 0.969 1.00 17.68 155 LEU A N 1
ATOM 893 C CA . LEU A 1 114 ? 41.130 11.899 1.303 1.00 20.54 155 LEU A CA 1
ATOM 894 C C . LEU A 1 114 ? 39.659 12.190 1.540 1.00 17.08 155 LEU A C 1
ATOM 895 O O . LEU A 1 114 ? 39.258 13.317 1.860 1.00 17.45 155 LEU A O 1
ATOM 900 N N . ALA A 1 115 ? 38.858 11.144 1.400 1.00 16.75 156 ALA A N 1
ATOM 901 C CA . ALA A 1 115 ? 37.434 11.202 1.705 1.00 18.74 156 ALA A CA 1
ATOM 902 C C . ALA A 1 115 ? 37.051 9.912 2.406 1.00 18.68 156 ALA A C 1
ATOM 903 O O . ALA A 1 115 ? 37.388 8.827 1.931 1.00 20.77 156 ALA A O 1
ATOM 905 N N . THR A 1 116 ? 36.365 10.014 3.534 1.00 17.62 157 THR A N 1
ATOM 906 C CA . THR A 1 116 ? 35.988 8.810 4.259 1.00 20.38 157 THR A CA 1
ATOM 907 C C . THR A 1 116 ? 34.696 9.081 5.010 1.00 19.88 157 THR A C 1
ATOM 908 O O . THR A 1 116 ? 34.131 10.168 4.930 1.00 19.93 157 THR A O 1
ATOM 912 N N . LEU A 1 117 ? 34.191 8.044 5.671 1.00 20.51 158 LEU A N 1
ATOM 913 C CA . LEU A 1 117 ? 33.002 8.155 6.506 1.00 20.36 158 LEU A CA 1
ATOM 914 C C . LEU A 1 117 ? 33.372 7.905 7.954 1.00 19.43 158 LEU A C 1
ATOM 915 O O . LEU A 1 117 ? 34.154 6.996 8.252 1.00 22.40 158 LEU A O 1
ATOM 920 N N . ARG A 1 118 ? 32.791 8.717 8.851 1.00 17.73 159 ARG A N 1
ATOM 921 C CA . ARG A 1 118 ? 32.971 8.568 10.295 1.00 15.43 159 ARG A CA 1
ATOM 922 C C . ARG A 1 118 ? 31.631 8.823 10.970 1.00 17.10 159 ARG A C 1
ATOM 923 O O . ARG A 1 118 ? 30.805 9.603 10.496 1.00 19.22 159 ARG A O 1
ATOM 931 N N . HIS A 1 119 ? 31.416 8.137 12.076 1.00 19.24 160 HIS A N 1
ATOM 932 C CA . HIS A 1 119 ? 30.247 8.388 12.900 1.00 17.72 160 HIS A CA 1
ATOM 933 C C . HIS A 1 119 ? 30.503 9.642 13.720 1.00 23.88 160 HIS A C 1
ATOM 934 O O . HIS A 1 119 ? 31.602 9.844 14.222 1.00 22.97 160 HIS A O 1
ATOM 941 N N . SER A 1 120 ? 29.485 10.484 13.858 1.00 23.86 161 SER A N 1
ATOM 942 C CA . SER A 1 120 ? 29.663 11.738 14.576 1.00 25.28 161 SER A CA 1
ATOM 943 C C . SER A 1 120 ? 29.797 11.542 16.077 1.00 33.56 161 SER A C 1
ATOM 944 O O . SER A 1 120 ? 30.244 12.459 16.773 1.00 40.92 161 SER A O 1
ATOM 947 N N . GLY A 1 121 ? 29.396 10.389 16.591 1.00 30.20 162 GLY A N 1
ATOM 948 C CA . GLY A 1 121 ? 29.362 10.138 18.011 1.00 35.97 162 GLY A CA 1
ATOM 949 C C . GLY A 1 121 ? 28.007 10.333 18.651 1.00 35.03 162 GLY A C 1
ATOM 950 O O . GLY A 1 121 ? 27.839 9.973 19.820 1.00 40.33 162 GLY A O 1
ATOM 951 N N . SER A 1 122 ? 27.036 10.894 17.936 1.00 37.71 163 SER A N 1
ATOM 952 C CA . SER A 1 122 ? 25.743 11.173 18.537 1.00 47.47 163 SER A CA 1
ATOM 953 C C . SER A 1 122 ? 24.627 10.913 17.544 1.00 42.59 163 SER A C 1
ATOM 954 O O . SER A 1 122 ? 24.799 10.977 16.317 1.00 31.97 163 SER A O 1
ATOM 957 N N . ASP A 1 123 ? 23.459 10.632 18.112 1.00 39.79 164 ASP A N 1
ATOM 958 C CA . ASP A 1 123 ? 22.321 10.220 17.321 1.00 47.61 164 ASP A CA 1
ATOM 959 C C . ASP A 1 123 ? 22.756 9.041 16.468 1.00 53.50 164 ASP A C 1
ATOM 960 O O . ASP A 1 123 ? 23.515 8.171 16.921 1.00 50.98 164 ASP A O 1
ATOM 962 N N . SER A 1 124 ? 22.283 9.021 15.233 1.00 34.89 165 SER A N 1
ATOM 963 C CA . SER A 1 124 ? 22.730 8.049 14.247 1.00 28.88 165 SER A CA 1
ATOM 964 C C . SER A 1 124 ? 23.297 8.815 13.062 1.00 23.38 165 SER A C 1
ATOM 965 O O . SER A 1 124 ? 22.944 8.532 11.911 1.00 29.97 165 SER A O 1
ATOM 968 N N . GLN A 1 125 ? 24.140 9.809 13.328 1.00 24.20 166 GLN A N 1
ATOM 969 C CA . GLN A 1 125 ? 24.661 10.670 12.264 1.00 21.29 166 GLN A CA 1
ATOM 970 C C . GLN A 1 125 ? 26.014 10.152 11.782 1.00 20.15 166 GLN A C 1
ATOM 971 O O . GLN A 1 125 ? 26.962 10.009 12.564 1.00 23.91 166 GLN A O 1
ATOM 977 N N . VAL A 1 126 ? 26.096 9.878 10.491 1.00 18.63 167 VAL A N 1
ATOM 978 C CA . VAL A 1 126 ? 27.340 9.514 9.830 1.00 18.13 167 VAL A CA 1
ATOM 979 C C . VAL A 1 126 ? 27.736 10.653 8.908 1.00 17.52 167 VAL A C 1
ATOM 980 O O . VAL A 1 126 ? 26.905 11.176 8.155 1.00 20.69 167 VAL A O 1
ATOM 984 N N . LEU A 1 127 ? 29.006 11.023 8.961 1.00 16.48 168 LEU A N 1
ATOM 985 C CA . LEU A 1 127 ? 29.526 12.185 8.267 1.00 16.45 168 LEU A CA 1
ATOM 986 C C . LEU A 1 127 ? 30.522 11.767 7.201 1.00 15.93 168 LEU A C 1
ATOM 987 O O . LEU A 1 127 ? 31.327 10.857 7.406 1.00 17.98 168 LEU A O 1
ATOM 992 N N . ALA A 1 128 ? 30.460 12.450 6.062 1.00 16.67 169 ALA A N 1
ATOM 993 C CA . ALA A 1 128 ? 31.536 12.407 5.094 1.00 16.94 169 ALA A CA 1
ATOM 994 C C . ALA A 1 128 ? 32.611 13.374 5.548 1.00 14.35 169 ALA A C 1
ATOM 995 O O . ALA A 1 128 ? 32.364 14.578 5.649 1.00 19.70 169 ALA A O 1
ATOM 997 N N . VAL A 1 129 ? 33.788 12.840 5.824 1.00 16.30 170 VAL A N 1
ATOM 998 C CA . VAL A 1 129 ? 34.933 13.609 6.289 1.00 14.17 170 VAL A CA 1
ATOM 999 C C . VAL A 1 129 ? 35.870 13.741 5.106 1.00 14.09 170 VAL A C 1
ATOM 1000 O O . VAL A 1 129 ? 36.454 12.747 4.666 1.00 18.55 170 VAL A O 1
ATOM 1004 N N . LEU A 1 130 ? 36.000 14.957 4.602 1.00 15.61 171 LEU A N 1
ATOM 1005 C CA . LEU A 1 130 ? 36.858 15.259 3.462 1.00 15.41 171 LEU A CA 1
ATOM 1006 C C . LEU A 1 130 ? 37.994 16.162 3.920 1.00 16.23 171 LEU A C 1
ATOM 1007 O O . LEU A 1 130 ? 37.762 17.169 4.593 1.00 18.19 171 LEU A O 1
ATOM 1012 N N . GLN A 1 131 ? 39.220 15.756 3.611 1.00 15.50 172 GLN A N 1
ATOM 1013 C CA . GLN A 1 131 ? 40.413 16.517 3.934 1.00 13.68 172 GLN A CA 1
ATOM 1014 C C . GLN A 1 131 ? 41.216 16.707 2.670 1.00 15.66 172 GLN A C 1
ATOM 1015 O O . GLN A 1 131 ? 41.478 15.728 1.964 1.00 16.67 172 GLN A O 1
ATOM 1021 N N . THR A 1 132 ? 41.572 17.958 2.384 1.00 15.66 173 THR A N 1
ATOM 1022 C CA . THR A 1 132 ? 42.295 18.319 1.173 1.00 14.99 173 THR A CA 1
ATOM 1023 C C . THR A 1 132 ? 43.496 19.196 1.511 1.00 17.88 173 THR A C 1
ATOM 1024 O O . THR A 1 132 ? 43.355 20.211 2.201 1.00 19.41 173 THR A O 1
ATOM 1028 N N . ASN A 1 133 ? 44.672 18.814 1.010 1.00 17.41 174 ASN A N 1
ATOM 1029 C CA . ASN A 1 133 ? 45.884 19.561 1.305 1.00 20.34 174 ASN A CA 1
ATOM 1030 C C . ASN A 1 133 ? 45.893 20.898 0.563 1.00 21.49 174 ASN A C 1
ATOM 1031 O O . ASN A 1 133 ? 45.500 20.996 -0.605 1.00 21.33 174 ASN A O 1
ATOM 1036 N N . ILE A 1 134 ? 46.312 21.937 1.276 1.00 18.83 175 ILE A N 1
ATOM 1037 C CA . ILE A 1 134 ? 46.511 23.268 0.717 1.00 21.84 175 ILE A CA 1
ATOM 1038 C C . ILE A 1 134 ? 48.014 23.391 0.492 1.00 25.71 175 ILE A C 1
ATOM 1039 O O . ILE A 1 134 ? 48.794 23.556 1.437 1.00 25.37 175 ILE A O 1
ATOM 1044 N N . PHE A 1 135 ? 48.415 23.253 -0.764 1.00 24.63 176 PHE A N 1
ATOM 1045 C CA . PHE A 1 135 ? 49.817 23.237 -1.163 1.00 27.16 176 PHE A CA 1
ATOM 1046 C C . PHE A 1 135 ? 50.260 24.640 -1.541 1.00 31.16 176 PHE A C 1
ATOM 1047 O O . PHE A 1 135 ? 49.576 25.331 -2.308 1.00 28.73 176 PHE A O 1
ATOM 1055 N N . ASP A 1 136 ? 51.421 25.043 -1.030 1.00 31.31 177 ASP A N 1
ATOM 1056 C CA . ASP A 1 136 ? 52.002 26.326 -1.408 1.00 33.66 177 ASP A CA 1
ATOM 1057 C C . ASP A 1 136 ? 52.154 26.401 -2.918 1.00 33.10 177 ASP A C 1
ATOM 1058 O O . ASP A 1 136 ? 52.632 25.459 -3.552 1.00 38.66 177 ASP A O 1
ATOM 1063 N N . ILE A 1 137 ? 51.726 27.527 -3.495 1.00 35.70 178 ILE A N 1
ATOM 1064 C CA . ILE A 1 137 ? 51.704 27.658 -4.948 1.00 37.97 178 ILE A CA 1
ATOM 1065 C C . ILE A 1 137 ? 53.101 27.716 -5.530 1.00 45.56 178 ILE A C 1
ATOM 1066 O O . ILE A 1 137 ? 53.285 27.405 -6.713 1.00 39.40 178 ILE A O 1
ATOM 1071 N N . SER A 1 138 ? 54.090 28.120 -4.731 1.00 42.78 179 SER A N 1
ATOM 1072 C CA . SER A 1 138 ? 55.477 28.178 -5.171 1.00 53.57 179 SER A CA 1
ATOM 1073 C C . SER A 1 138 ? 56.244 26.916 -4.784 1.00 50.23 179 SER A C 1
ATOM 1074 O O . SER A 1 138 ? 56.867 26.279 -5.640 1.00 52.07 179 SER A O 1
ATOM 1077 N N . SER A 1 139 ? 56.195 26.540 -3.505 1.00 43.43 180 SER A N 1
ATOM 1078 C CA . SER A 1 139 ? 57.018 25.454 -2.987 1.00 44.36 180 SER A CA 1
ATOM 1079 C C . SER A 1 139 ? 56.318 24.103 -2.976 1.00 43.72 180 SER A C 1
ATOM 1080 O O . SER A 1 139 ? 56.999 23.075 -2.886 1.00 42.26 180 SER A O 1
ATOM 1083 N N . GLN A 1 140 ? 54.986 24.077 -3.051 1.00 41.08 181 GLN A N 1
ATOM 1084 C CA . GLN A 1 140 ? 54.173 22.869 -2.950 1.00 42.02 181 GLN A CA 1
ATOM 1085 C C . GLN A 1 140 ? 54.229 22.237 -1.560 1.00 35.96 181 GLN A C 1
ATOM 1086 O O . GLN A 1 140 ? 53.785 21.094 -1.385 1.00 36.52 181 GLN A O 1
ATOM 1092 N N . GLU A 1 141 ? 54.756 22.944 -0.567 1.00 36.37 182 GLU A N 1
ATOM 1093 C CA . GLU A 1 141 ? 54.685 22.467 0.806 1.00 36.29 182 GLU A CA 1
ATOM 1094 C C . GLU A 1 141 ? 5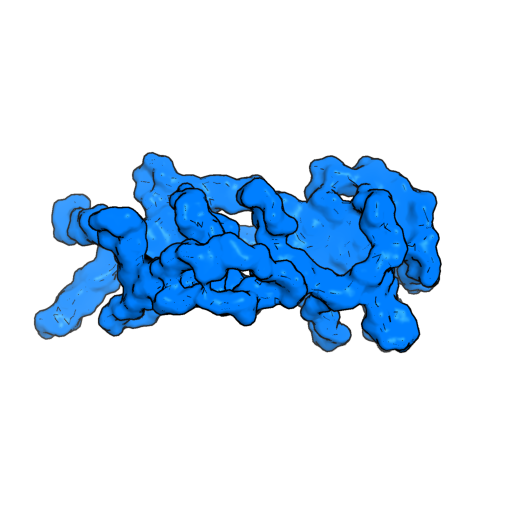3.251 22.546 1.326 1.00 30.03 182 GLU A C 1
ATOM 1095 O O . GLU A 1 141 ? 52.478 23.434 0.953 1.00 33.42 182 GLU A O 1
ATOM 1098 N N . VAL A 1 142 ? 52.905 21.619 2.219 1.00 31.90 183 VAL A N 1
ATOM 1099 C CA . VAL A 1 142 ? 51.584 21.642 2.839 1.00 26.68 183 VAL A CA 1
ATOM 1100 C C . VAL A 1 142 ? 51.514 22.826 3.794 1.00 31.81 183 VAL A C 1
ATOM 1101 O O . VAL A 1 142 ? 52.291 22.922 4.751 1.00 31.98 183 VAL A O 1
ATOM 1105 N N . LEU A 1 143 ? 50.595 23.745 3.518 1.00 30.50 184 LEU A N 1
ATOM 1106 C CA . LEU A 1 143 ? 50.352 24.891 4.382 1.00 28.37 184 LEU A CA 1
ATOM 1107 C C . LEU A 1 143 ? 49.224 24.643 5.360 1.00 35.22 184 LEU A C 1
ATOM 1108 O O . LEU A 1 143 ? 49.134 25.319 6.393 1.00 27.97 184 LEU A O 1
ATOM 1113 N N . GLY A 1 144 ? 48.355 23.698 5.046 1.00 24.78 185 GLY A N 1
ATOM 1114 C CA . GLY A 1 144 ? 47.178 23.470 5.847 1.00 24.60 185 GLY A CA 1
ATOM 1115 C C . GLY A 1 144 ? 46.283 22.486 5.133 1.00 24.55 185 GLY A C 1
ATOM 1116 O O . GLY A 1 144 ? 46.651 21.921 4.099 1.00 22.82 185 GLY A O 1
ATOM 1117 N N . VAL A 1 145 ? 45.103 22.302 5.702 1.00 20.38 186 VAL A N 1
ATOM 1118 C CA . VAL A 1 145 ? 44.134 21.336 5.209 1.00 22.62 186 VAL A CA 1
ATOM 1119 C C . VAL A 1 145 ? 42.766 21.998 5.179 1.00 23.84 186 VAL A C 1
ATOM 1120 O O . VAL A 1 145 ? 42.394 22.699 6.120 1.00 21.55 186 VAL A O 1
ATOM 1124 N N . LEU A 1 146 ? 42.032 21.810 4.078 1.00 18.27 187 LEU A N 1
ATOM 1125 C CA . LEU A 1 146 ? 40.618 22.177 4.010 1.00 17.42 187 LEU A CA 1
ATOM 1126 C C . LEU A 1 146 ? 39.814 20.968 4.474 1.00 16.40 187 LEU A C 1
ATOM 1127 O O . LEU A 1 146 ? 39.847 19.902 3.841 1.00 17.69 187 LEU A O 1
ATOM 1132 N N . TYR A 1 147 ? 39.141 21.125 5.619 1.00 16.62 188 TYR A N 1
ATOM 1133 C CA . TYR A 1 147 ? 38.462 20.066 6.341 1.00 16.63 188 TYR A CA 1
ATOM 1134 C C . TYR A 1 147 ? 36.956 20.305 6.260 1.00 20.09 188 TYR A C 1
ATOM 1135 O O . TYR A 1 147 ? 36.481 21.368 6.663 1.00 18.60 188 TYR A O 1
ATOM 1144 N N . THR A 1 148 ? 36.207 19.336 5.724 1.00 16.36 189 THR A N 1
ATOM 1145 C CA . THR A 1 148 ? 34.755 19.461 5.653 1.00 16.11 189 THR A CA 1
ATOM 1146 C C . THR A 1 148 ? 34.067 18.219 6.217 1.00 17.62 189 THR A C 1
ATOM 1147 O O . THR A 1 148 ? 34.558 17.082 6.098 1.00 17.15 189 THR A O 1
ATOM 1151 N N . LEU A 1 149 ? 32.929 18.481 6.863 1.00 17.76 190 LEU A N 1
ATOM 1152 C CA . LEU A 1 149 ? 32.015 17.476 7.394 1.00 15.95 190 LEU A CA 1
ATOM 1153 C C . LEU A 1 149 ? 30.637 17.695 6.783 1.00 19.51 190 LEU A C 1
ATOM 1154 O O . LEU A 1 149 ? 30.092 18.801 6.867 1.00 18.90 190 LEU A O 1
ATOM 1159 N N . SER A 1 150 ? 30.089 16.648 6.173 1.00 15.94 191 SER A N 1
ATOM 1160 C CA . SER A 1 150 ? 28.791 16.673 5.513 1.00 20.37 191 SER A CA 1
ATOM 1161 C C . SER A 1 150 ? 27.924 15.514 6.018 1.00 21.33 191 SER A C 1
ATOM 1162 O O . SER A 1 150 ? 28.371 14.357 6.047 1.00 20.35 191 SER A O 1
ATOM 1165 N N . ASP A 1 151 ? 26.687 15.816 6.431 1.00 20.28 192 ASP A N 1
ATOM 1166 C CA . ASP A 1 151 ? 25.777 14.750 6.842 1.00 18.46 192 ASP A CA 1
ATOM 1167 C C . ASP A 1 151 ? 25.448 13.885 5.630 1.00 19.90 192 ASP A C 1
ATOM 1168 O O . ASP A 1 151 ? 25.015 14.401 4.593 1.00 22.86 192 ASP A O 1
ATOM 1173 N N . THR A 1 152 ? 25.672 12.578 5.742 1.00 20.29 193 THR A N 1
ATOM 1174 C CA . THR A 1 152 ? 25.416 11.669 4.635 1.00 18.83 193 THR A CA 1
ATOM 1175 C C . THR A 1 152 ? 24.000 11.106 4.605 1.00 18.49 193 THR A C 1
ATOM 1176 O O . THR A 1 152 ? 23.728 10.231 3.778 1.00 19.99 193 THR A O 1
ATOM 1180 N N . ASN A 1 153 ? 23.083 11.600 5.437 1.00 20.28 194 ASN A N 1
ATOM 1181 C CA . ASN A 1 153 ? 21.739 11.035 5.422 1.00 21.46 194 ASN A CA 1
ATOM 1182 C C . ASN A 1 153 ? 21.101 11.132 4.037 1.00 21.77 194 ASN A C 1
ATOM 1183 O O . ASN A 1 153 ? 20.376 10.220 3.634 1.00 19.26 194 ASN A O 1
ATOM 1188 N N . TYR A 1 154 ? 21.374 12.210 3.288 1.00 19.73 195 TYR A N 1
ATOM 1189 C CA . TYR A 1 154 ? 20.768 12.362 1.965 1.00 20.47 195 TYR A CA 1
ATOM 1190 C C . TYR A 1 154 ? 21.217 11.270 0.992 1.00 22.02 195 TYR A C 1
ATOM 1191 O O . TYR A 1 154 ? 20.530 11.017 -0.011 1.00 21.85 195 TYR A O 1
ATOM 1200 N N . LEU A 1 155 ? 22.329 10.600 1.277 1.00 18.80 196 LEU A N 1
ATOM 1201 C CA . LEU A 1 155 ? 22.777 9.436 0.518 1.00 20.53 196 LEU A CA 1
ATOM 1202 C C . LEU A 1 155 ? 22.377 8.131 1.167 1.00 23.18 196 LEU A C 1
ATOM 1203 O O . LEU A 1 155 ? 21.764 7.272 0.537 1.00 20.46 196 LEU A O 1
ATOM 1208 N N . LEU A 1 156 ? 22.712 7.969 2.447 1.00 21.05 197 LEU A N 1
ATOM 1209 C CA . LEU A 1 156 ? 22.518 6.676 3.071 1.00 20.11 197 LEU A CA 1
ATOM 1210 C C . LEU A 1 156 ? 21.054 6.330 3.315 1.00 18.73 197 LEU A C 1
ATOM 1211 O O . LEU A 1 156 ? 20.706 5.140 3.283 1.00 22.05 197 LEU A O 1
ATOM 1216 N N . ASN A 1 157 ? 20.176 7.307 3.599 1.00 20.71 198 ASN A N 1
ATOM 1217 C CA . ASN A 1 157 ? 18.771 6.962 3.794 1.00 22.01 198 ASN A CA 1
ATOM 1218 C C . ASN A 1 157 ? 18.239 6.202 2.590 1.00 22.95 198 ASN A C 1
ATOM 1219 O O . ASN A 1 157 ? 17.577 5.170 2.739 1.00 25.65 198 ASN A O 1
ATOM 1224 N N . GLY A 1 158 ? 18.540 6.687 1.387 1.00 23.20 199 GLY A N 1
ATOM 1225 C CA . GLY A 1 158 ? 18.062 6.006 0.194 1.00 24.13 199 GLY A CA 1
ATOM 1226 C C . GLY A 1 158 ? 18.799 4.709 -0.095 1.00 21.27 199 GLY A C 1
ATOM 1227 O O . GLY A 1 158 ? 18.184 3.722 -0.510 1.00 25.55 199 GLY A O 1
ATOM 1228 N N . LEU A 1 159 ? 20.124 4.702 0.081 1.00 20.09 200 LEU A N 1
ATOM 1229 C CA . LEU A 1 159 ? 20.902 3.500 -0.216 1.00 22.47 200 LEU A CA 1
ATOM 1230 C C . LEU A 1 159 ? 20.645 2.378 0.780 1.00 23.84 200 LEU A C 1
ATOM 1231 O O . LEU A 1 159 ? 20.794 1.196 0.436 1.00 24.13 200 LEU A O 1
ATOM 1236 N N . LEU A 1 160 ? 20.255 2.710 2.012 1.00 21.29 201 LEU A N 1
ATOM 1237 C CA . LEU A 1 160 ? 19.960 1.685 3.002 1.00 22.11 201 LEU A CA 1
ATOM 1238 C C . LEU A 1 160 ? 18.479 1.316 3.055 1.00 22.56 201 LEU A C 1
ATOM 1239 O O . LEU A 1 160 ? 18.103 0.370 3.761 1.00 25.92 201 LEU A O 1
ATOM 1244 N N . ALA A 1 161 ? 17.623 2.033 2.331 1.00 25.21 202 ALA A N 1
ATOM 1245 C CA . ALA A 1 161 ? 16.214 1.676 2.291 1.00 32.05 202 ALA A CA 1
ATOM 1246 C C . ALA A 1 161 ? 16.033 0.297 1.662 1.00 36.20 202 ALA A C 1
ATOM 1247 O O . ALA A 1 161 ? 16.754 -0.085 0.736 1.00 34.01 202 ALA A O 1
ATOM 1249 N N . ALA A 1 162 ? 15.051 -0.450 2.169 1.00 33.23 203 ALA A N 1
ATOM 1250 C CA . ALA A 1 162 ? 14.742 -1.796 1.692 1.00 48.97 203 ALA A CA 1
ATOM 1251 C C . ALA A 1 162 ? 13.232 -2.016 1.840 1.00 65.28 203 ALA A C 1
ATOM 1252 O O . ALA A 1 162 ? 12.755 -2.764 2.687 1.00 66.93 203 ALA A O 1
ATOM 1254 N N . LYS A 1 163 ? 12.447 -1.352 0.989 1.00 76.64 204 LYS A N 1
ATOM 1255 C CA . LYS A 1 163 ? 10.993 -1.424 1.091 1.00 77.65 204 LYS A CA 1
ATOM 1256 C C . LYS A 1 163 ? 10.380 -2.485 0.190 1.00 86.44 204 LYS A C 1
ATOM 1257 O O . LYS A 1 163 ? 9.365 -3.086 0.561 1.00 83.75 204 LYS A O 1
ATOM 1259 N N . ASP A 1 164 ? 10.981 -2.748 -0.965 1.00 97.59 205 ASP A N 1
ATOM 1260 C CA . ASP A 1 164 ? 10.331 -3.525 -2.017 1.00 95.70 205 ASP A CA 1
ATOM 1261 C C . ASP A 1 164 ? 11.081 -4.807 -2.350 1.00 85.55 205 ASP A C 1
ATOM 1262 O O . AS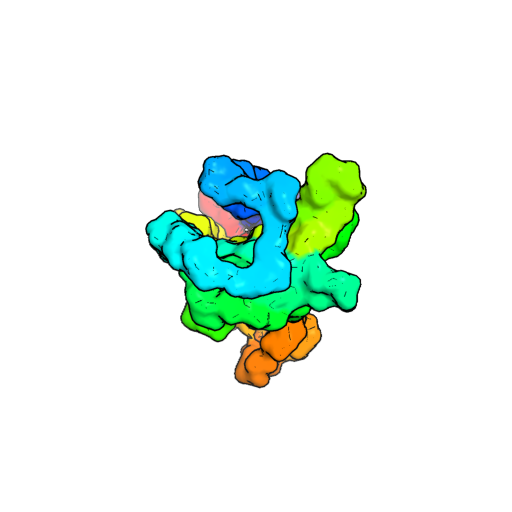P A 1 164 ? 10.627 -5.602 -3.174 1.00 79.01 205 ASP A O 1
ATOM 1267 N N . SER A 1 167 ? 13.960 -6.836 -1.426 1.00 70.64 208 SER A N 1
ATOM 1268 C CA . SER A 1 167 ? 14.950 -5.763 -1.441 1.00 68.24 208 SER A CA 1
ATOM 1269 C C . SER A 1 167 ? 16.095 -6.046 -0.459 1.00 50.94 208 SER A C 1
ATOM 1270 O O . SER A 1 167 ? 15.870 -6.313 0.721 1.00 41.67 208 SER A O 1
ATOM 1273 N N . VAL A 1 168 ? 17.333 -5.984 -0.933 1.00 44.68 209 VAL A N 1
ATOM 1274 C CA . VAL A 1 168 ? 18.454 -6.301 -0.060 1.00 29.75 209 VAL A CA 1
ATOM 1275 C C . VAL A 1 168 ? 18.702 -5.144 0.888 1.00 25.25 209 VAL A C 1
ATOM 1276 O O . VAL A 1 168 ? 18.396 -3.982 0.604 1.00 28.53 209 VAL A O 1
ATOM 1280 N N . LYS A 1 169 ? 19.268 -5.477 2.028 1.00 22.64 210 LYS A N 1
ATOM 1281 C CA . LYS A 1 169 ? 19.607 -4.530 3.073 1.00 20.88 210 LYS A CA 1
ATOM 1282 C C . LYS A 1 169 ? 21.096 -4.217 3.005 1.00 21.70 210 LYS A C 1
ATOM 1283 O O . LYS A 1 169 ? 21.859 -4.927 2.352 1.00 22.24 210 LYS A O 1
ATOM 1289 N N . THR A 1 170 ? 21.505 -3.135 3.672 1.00 17.88 211 THR A N 1
ATOM 1290 C CA . THR A 1 170 ? 22.860 -2.617 3.510 1.00 16.74 211 THR A CA 1
ATOM 1291 C C . THR A 1 170 ? 23.414 -2.158 4.853 1.00 19.68 211 THR A C 1
ATOM 1292 O O . THR A 1 170 ? 22.692 -1.588 5.673 1.00 21.15 211 THR A O 1
ATOM 1296 N N . ALA A 1 171 ? 24.711 -2.370 5.052 1.00 19.00 212 ALA A N 1
ATOM 1297 C CA . ALA A 1 171 ? 25.444 -1.824 6.188 1.00 18.04 212 ALA A CA 1
ATOM 1298 C C . ALA A 1 171 ? 26.733 -1.201 5.672 1.00 18.72 212 ALA A C 1
ATOM 1299 O O . ALA A 1 171 ? 27.399 -1.766 4.804 1.00 21.60 212 ALA A O 1
ATOM 1301 N N . ILE A 1 172 ? 27.049 -0.017 6.188 1.00 16.74 213 ILE A N 1
ATOM 1302 C CA . ILE A 1 172 ? 28.306 0.665 5.908 1.00 16.26 213 ILE A CA 1
ATOM 1303 C C . ILE A 1 172 ? 29.287 0.298 7.008 1.00 20.87 213 ILE A C 1
ATOM 1304 O O . ILE A 1 172 ? 28.978 0.474 8.200 1.00 21.35 213 ILE A O 1
ATOM 1309 N N . LEU A 1 173 ? 30.453 -0.217 6.610 1.00 17.72 214 LEU A N 1
ATOM 1310 C CA . LEU A 1 173 ? 31.447 -0.791 7.520 1.00 20.56 214 LEU A CA 1
ATOM 1311 C C . LEU A 1 173 ? 32.697 0.067 7.546 1.00 20.31 214 LEU A C 1
ATOM 1312 O O . LEU A 1 173 ? 33.253 0.396 6.497 1.00 20.53 214 LEU A O 1
ATOM 1317 N N . SER A 1 174 ? 33.184 0.357 8.751 1.00 18.91 215 SER A N 1
ATOM 1318 C CA . SER A 1 174 ? 34.505 0.946 8.888 1.00 20.74 215 SER A CA 1
ATOM 1319 C C . SER A 1 174 ? 35.578 -0.081 8.526 1.00 21.06 215 SER A C 1
ATOM 1320 O O . SER A 1 174 ? 35.333 -1.290 8.454 1.00 22.12 215 SER A O 1
ATOM 1323 N N . LYS A 1 175 ? 36.798 0.419 8.341 1.00 23.65 216 LYS A N 1
ATOM 1324 C CA . LYS A 1 175 ? 37.914 -0.420 7.912 1.00 27.42 216 LYS A CA 1
ATOM 1325 C C . LYS A 1 175 ? 38.190 -1.572 8.882 1.00 28.32 216 LYS A C 1
ATOM 1326 O O . LYS A 1 175 ? 38.523 -2.688 8.449 1.00 28.37 216 LYS A O 1
ATOM 1330 N N . ASN A 1 176 ? 38.100 -1.322 10.194 1.00 24.79 217 ASN A N 1
ATOM 1331 C CA . ASN A 1 176 ? 38.410 -2.336 11.197 1.00 27.46 217 ASN A CA 1
ATOM 1332 C C . ASN A 1 176 ? 37.180 -3.131 11.629 1.00 25.36 217 ASN A C 1
ATOM 1333 O O . ASN A 1 176 ? 37.247 -3.871 12.615 1.00 27.11 217 ASN A O 1
ATOM 1338 N N . GLY A 1 177 ? 36.061 -2.985 10.941 1.00 20.36 218 GLY A N 1
ATOM 1339 C CA . GLY A 1 177 ? 34.944 -3.885 11.110 1.00 19.32 218 GLY A CA 1
ATOM 1340 C C . GLY A 1 177 ? 33.818 -3.436 12.019 1.00 18.79 218 GLY A C 1
ATOM 1341 O O . GLY A 1 177 ? 33.083 -4.300 12.526 1.00 22.37 218 GLY A O 1
ATOM 1342 N N . ILE A 1 178 ? 33.637 -2.134 12.234 1.00 16.65 219 ILE A N 1
ATOM 1343 C CA . ILE A 1 178 ? 32.501 -1.613 12.998 1.00 16.26 219 ILE A CA 1
ATOM 1344 C C . ILE A 1 178 ? 31.457 -1.095 12.009 1.00 15.66 219 ILE A C 1
ATOM 1345 O O . ILE A 1 178 ? 31.775 -0.291 11.125 1.00 18.55 219 ILE A O 1
ATOM 1350 N N . ILE A 1 179 ? 30.212 -1.531 12.168 1.00 15.82 220 ILE A N 1
ATOM 1351 C CA . ILE A 1 179 ? 29.136 -0.996 11.336 1.00 17.11 220 ILE A CA 1
ATOM 1352 C C . ILE A 1 179 ? 28.859 0.454 11.722 1.00 19.66 220 ILE A C 1
ATOM 1353 O O . ILE A 1 179 ? 28.601 0.772 12.881 1.00 17.96 220 ILE A O 1
ATOM 1358 N N . LEU A 1 180 ? 28.932 1.360 10.744 1.00 14.45 221 LEU A N 1
ATOM 1359 C CA . LEU A 1 180 ? 28.613 2.756 11.012 1.00 16.90 221 LEU A CA 1
ATOM 1360 C C . LEU A 1 180 ? 27.111 2.998 10.979 1.00 21.53 221 LEU A C 1
ATOM 1361 O O . LEU A 1 180 ? 26.581 3.780 11.780 1.00 19.34 221 LEU A O 1
ATOM 1366 N N . GLN A 1 181 ? 26.413 2.356 10.042 1.00 18.00 222 GLN A N 1
ATOM 1367 C CA . GLN A 1 181 ? 24.984 2.536 9.875 1.00 19.26 222 GLN A CA 1
ATOM 1368 C C . GLN A 1 181 ? 24.463 1.408 9.004 1.00 20.39 222 GLN A C 1
ATOM 1369 O O . GLN A 1 181 ? 25.126 1.009 8.035 1.00 18.68 222 GLN A O 1
ATOM 1375 N N . ALA A 1 182 ? 23.285 0.902 9.345 1.00 17.11 223 ALA A N 1
ATOM 1376 C CA . ALA A 1 182 ? 22.681 -0.177 8.575 1.00 18.84 223 ALA A CA 1
ATOM 1377 C C . ALA A 1 182 ? 21.178 0.014 8.454 1.00 17.19 223 ALA A C 1
ATOM 1378 O O . ALA A 1 182 ? 20.543 0.718 9.252 1.00 19.22 223 ALA A O 1
ATOM 1380 N N . THR A 1 183 ? 20.601 -0.673 7.462 1.00 16.49 224 THR A N 1
ATOM 1381 C CA . THR A 1 183 ? 19.152 -0.727 7.312 1.00 18.21 224 THR A CA 1
ATOM 1382 C C . THR A 1 183 ? 18.495 -1.058 8.641 1.00 22.74 224 THR A C 1
ATOM 1383 O O . THR A 1 183 ? 17.498 -0.449 9.032 1.00 22.08 224 THR A O 1
ATOM 1387 N N . ASP A 1 184 ? 19.033 -2.057 9.315 1.00 21.46 225 ASP A N 1
ATOM 1388 C CA . ASP A 1 184 ? 18.594 -2.434 10.653 1.00 22.30 225 ASP A CA 1
ATOM 1389 C C . ASP A 1 184 ? 19.438 -1.633 11.647 1.00 18.96 225 ASP A C 1
ATOM 1390 O O . ASP A 1 184 ? 20.633 -1.888 11.810 1.00 21.11 225 ASP A O 1
ATOM 1395 N N . SER A 1 185 ? 18.820 -0.640 12.287 1.00 21.99 226 SER A N 1
ATOM 1396 C CA A SER A 1 185 ? 19.541 0.243 13.196 0.50 24.34 226 SER A CA 1
ATOM 1397 C CA B SER A 1 185 ? 19.586 0.233 13.167 0.50 23.57 226 SER A CA 1
ATOM 1398 C C . SER A 1 185 ? 20.110 -0.498 14.400 1.00 25.88 226 SER A C 1
ATOM 1399 O O . SER A 1 185 ? 21.034 0.007 15.049 1.00 23.96 226 SER A O 1
ATOM 1404 N N . SER A 1 186 ? 19.579 -1.681 14.723 1.00 23.80 227 SER A N 1
ATOM 1405 C CA . SER A 1 186 ? 20.163 -2.477 15.806 1.00 23.70 227 SER A CA 1
ATOM 1406 C C . SER A 1 186 ? 21.582 -2.949 15.499 1.00 27.34 227 SER A C 1
ATOM 1407 O O . SER A 1 186 ? 22.276 -3.437 16.404 1.00 24.98 227 SER A O 1
ATOM 1410 N N . LEU A 1 187 ? 22.047 -2.817 14.258 1.00 22.13 228 LEU A N 1
ATOM 1411 C CA . LEU A 1 187 ? 23.420 -3.145 13.941 1.00 21.60 228 LEU A CA 1
ATOM 1412 C C . LEU A 1 187 ? 24.355 -1.955 14.017 1.00 19.04 228 LEU A C 1
ATOM 1413 O O . LEU A 1 187 ? 25.562 -2.130 13.808 1.00 20.38 228 LEU A O 1
ATOM 1418 N N . ASP A 1 188 ? 23.844 -0.764 14.281 1.00 18.87 229 ASP A N 1
ATOM 1419 C CA . ASP A 1 188 ? 24.698 0.413 14.278 1.00 21.13 229 ASP A CA 1
ATOM 1420 C C . ASP A 1 188 ? 25.737 0.324 15.401 1.00 18.77 229 ASP A C 1
ATOM 1421 O O . ASP A 1 188 ? 25.415 0.011 16.563 1.00 20.65 229 ASP A O 1
ATOM 1426 N N . LEU A 1 189 ? 26.990 0.551 15.020 1.00 18.64 230 LEU A N 1
ATOM 1427 C CA . LEU A 1 189 ? 28.157 0.535 15.917 1.00 19.36 230 LEU A CA 1
ATOM 1428 C C . LEU A 1 189 ? 28.305 -0.814 16.625 1.00 21.34 230 LEU A C 1
ATOM 1429 O O . LEU A 1 189 ? 28.565 -0.890 17.819 1.00 22.06 230 LEU A O 1
ATOM 1434 N N . VAL A 1 190 ? 28.178 -1.876 15.848 1.00 18.60 231 VAL A N 1
ATOM 1435 C CA . VAL A 1 190 ? 28.403 -3.254 16.253 1.00 17.37 231 VAL A CA 1
ATOM 1436 C C . VAL A 1 190 ? 29.528 -3.803 15.397 1.00 20.91 231 VAL A C 1
ATOM 1437 O O . VAL A 1 190 ? 29.675 -3.436 14.227 1.00 20.09 231 VAL A O 1
ATOM 1441 N N . SER A 1 191 ? 30.328 -4.684 15.989 1.00 16.41 232 SER A N 1
ATOM 1442 C CA . SER A 1 191 ? 31.426 -5.335 15.290 1.00 17.74 232 SER A CA 1
ATOM 1443 C C . SER A 1 191 ? 30.960 -6.521 14.445 1.00 17.04 232 SER A C 1
ATOM 1444 O O . SER A 1 191 ? 30.162 -7.350 14.885 1.00 20.64 232 SER A O 1
ATOM 1447 N N . ILE A 1 192 ? 31.503 -6.624 13.229 1.00 18.28 233 ILE A N 1
ATOM 1448 C CA . ILE A 1 192 ? 31.245 -7.807 12.408 1.00 21.37 233 ILE A CA 1
ATOM 1449 C C . ILE A 1 192 ? 32.096 -9.016 12.742 1.00 21.04 233 ILE A C 1
ATOM 1450 O O . ILE A 1 192 ? 31.888 -10.077 12.146 1.00 24.38 233 ILE A O 1
ATOM 1455 N N . HIS A 1 193 ? 33.070 -8.900 13.641 1.00 20.99 234 HIS A N 1
ATOM 1456 C CA . HIS A 1 193 ? 33.982 -9.996 13.930 1.00 24.04 234 HIS A CA 1
ATOM 1457 C C . HIS A 1 193 ? 33.454 -10.839 15.090 1.00 23.35 234 HIS A C 1
ATOM 1458 O O . HIS A 1 193 ? 32.364 -10.594 15.614 1.00 22.85 234 HIS A O 1
ATOM 1465 N N . LYS A 1 194 ? 34.250 -11.832 15.526 1.00 27.63 235 LYS A N 1
ATOM 1466 C CA . LYS A 1 194 ? 33.849 -12.668 16.652 1.00 29.28 235 LYS A CA 1
ATOM 1467 C C . LYS A 1 194 ? 33.912 -11.889 17.955 1.00 25.79 235 LYS A C 1
ATOM 1468 O O . LYS A 1 194 ? 33.160 -12.181 18.884 1.00 29.78 235 LYS A O 1
ATOM 1472 N N . THR A 1 195 ? 34.775 -10.874 18.014 1.00 26.09 236 THR A N 1
ATOM 1473 C CA . THR A 1 195 ? 35.008 -10.086 19.210 1.00 25.95 236 THR A CA 1
ATOM 1474 C C . THR A 1 195 ? 34.825 -8.617 18.880 1.00 25.28 236 THR A C 1
ATOM 1475 O O . THR A 1 195 ? 34.839 -8.210 17.718 1.00 26.23 236 THR A O 1
ATOM 1479 N N . VAL A 1 196 ? 34.648 -7.817 19.920 1.00 24.27 237 VAL A N 1
ATOM 1480 C CA . VAL A 1 196 ? 34.686 -6.367 19.790 1.00 22.74 237 VAL A CA 1
ATOM 1481 C C . VAL A 1 196 ? 35.731 -5.853 20.778 1.00 21.76 237 VAL A C 1
ATOM 1482 O O . VAL A 1 196 ? 35.802 -6.324 21.915 1.00 24.44 237 VAL A O 1
ATOM 1486 N N . SER A 1 197 ? 36.550 -4.900 20.330 1.00 23.51 238 SER A N 1
ATOM 1487 C CA . SER A 1 197 ? 37.654 -4.379 21.123 1.00 23.18 238 SER A CA 1
ATOM 1488 C C . SER A 1 197 ? 37.816 -2.891 20.854 1.00 22.81 238 SER A C 1
ATOM 1489 O O . SER A 1 197 ? 37.408 -2.372 19.805 1.00 24.39 238 SER A O 1
ATOM 1492 N N . LYS A 1 198 ? 38.460 -2.214 21.808 1.00 27.31 239 LYS A N 1
ATOM 1493 C CA . LYS A 1 198 ? 38.582 -0.763 21.724 1.00 28.90 239 LYS A CA 1
ATOM 1494 C C . LYS A 1 198 ? 39.345 -0.343 20.472 1.00 25.76 239 LYS A C 1
ATOM 1495 O O . LYS A 1 198 ? 39.011 0.662 19.844 1.00 26.93 239 LYS A O 1
ATOM 1498 N N . GLU A 1 199 ? 40.357 -1.113 20.083 1.00 31.04 240 GLU A N 1
ATOM 1499 C CA . GLU A 1 199 ? 41.191 -0.715 18.952 1.00 30.11 240 GLU A CA 1
ATOM 1500 C C . GLU A 1 199 ? 40.402 -0.671 17.646 1.00 30.48 240 GLU A C 1
ATOM 1501 O O . GLU A 1 199 ? 40.792 0.046 16.713 1.00 29.24 240 GLU A O 1
ATOM 1507 N N . GLN A 1 200 ? 39.283 -1.390 17.558 1.00 25.50 241 GLN A N 1
ATOM 1508 C CA . GLN A 1 200 ? 38.451 -1.282 16.366 1.00 29.47 241 GLN A CA 1
ATOM 1509 C C . GLN A 1 200 ? 37.867 0.103 16.187 1.00 28.62 241 GLN A C 1
ATOM 1510 O O . GLN A 1 200 ? 37.501 0.465 15.066 1.00 27.91 241 GLN A O 1
ATOM 1516 N N . PHE A 1 201 ? 37.742 0.878 17.254 1.00 22.66 242 PHE A N 1
ATOM 1517 C CA . PHE A 1 201 ? 36.989 2.112 17.159 1.00 23.91 242 PHE A CA 1
ATOM 1518 C C . PHE A 1 201 ? 37.856 3.313 16.817 1.00 21.90 242 PHE A C 1
ATOM 1519 O O . PHE A 1 201 ? 37.318 4.406 16.601 1.00 28.00 242 PHE A O 1
ATOM 1527 N N . CYS A 1 202 ? 39.172 3.119 16.682 1.00 26.22 243 CYS A N 1
ATOM 1528 C CA . CYS A 1 202 ? 40.076 4.233 16.439 1.00 34.15 243 CYS A CA 1
ATOM 1529 C C . CYS A 1 202 ? 39.826 4.922 15.105 1.00 31.02 243 CYS A C 1
ATOM 1530 O O . CYS A 1 202 ? 40.278 6.059 14.933 1.00 36.33 243 CYS A O 1
ATOM 1533 N N . ASP A 1 203 ? 39.150 4.263 14.160 1.00 28.37 244 ASP A N 1
ATOM 1534 C CA . ASP A 1 203 ? 38.869 4.855 12.851 1.00 33.56 244 ASP A CA 1
ATOM 1535 C C . ASP A 1 203 ? 37.369 4.984 12.586 1.00 26.12 244 ASP A C 1
ATOM 1536 O O . ASP A 1 203 ? 36.940 5.018 11.420 1.00 25.46 244 ASP A O 1
ATOM 1541 N N . VAL A 1 204 ? 36.569 5.046 13.647 1.00 19.27 245 VAL A N 1
ATOM 1542 C CA . VAL A 1 204 ? 35.117 5.085 13.566 1.00 16.68 245 VAL A CA 1
ATOM 1543 C C . VAL A 1 204 ? 34.576 6.501 13.752 1.00 21.61 245 VAL A C 1
ATOM 1544 O O . VAL A 1 204 ? 33.591 6.873 13.123 1.00 20.31 245 VAL A O 1
ATOM 1548 N N . PHE A 1 205 ? 35.167 7.273 14.645 1.00 20.77 246 PHE A N 1
ATOM 1549 C CA . PHE A 1 205 ? 34.663 8.573 15.037 1.00 23.61 246 PHE A CA 1
ATOM 1550 C C . PHE A 1 205 ? 35.570 9.666 14.458 1.00 23.73 246 PHE A C 1
ATOM 1551 O O . PHE A 1 205 ? 36.494 9.386 13.679 1.00 28.13 246 PHE A O 1
ATOM 1559 N N . LEU A 1 206 ? 35.313 10.922 14.829 1.00 22.33 247 LEU A N 1
ATOM 1560 C CA . LEU A 1 206 ? 36.066 12.033 14.250 1.00 21.36 247 LEU A CA 1
ATOM 1561 C C . LEU A 1 206 ? 37.436 12.209 14.874 1.00 22.81 247 LEU A C 1
ATOM 1562 O O . LEU A 1 206 ? 38.281 12.900 14.297 1.00 30.42 247 LEU A O 1
ATOM 1567 N N . ARG A 1 207 ? 37.680 11.583 16.024 1.00 26.07 248 ARG A N 1
ATOM 1568 C CA . ARG A 1 207 ? 38.962 11.612 16.698 1.00 27.95 248 ARG A CA 1
ATOM 1569 C C . ARG A 1 207 ? 39.385 10.185 17.000 1.00 38.99 248 ARG A C 1
ATOM 1570 O O . ARG A 1 207 ? 38.543 9.315 17.230 1.00 37.65 248 ARG A O 1
ATOM 1578 N N . ASP A 1 208 ? 40.694 9.949 16.994 1.00 59.69 249 ASP A N 1
ATOM 1579 C CA . ASP A 1 208 ? 41.233 8.609 17.203 1.00 75.50 249 ASP A CA 1
ATOM 1580 C C . ASP A 1 208 ? 41.219 8.175 18.665 1.00 66.39 249 ASP A C 1
ATOM 1581 O O . ASP A 1 208 ? 41.724 7.090 18.968 1.00 74.28 249 ASP A O 1
ATOM 1583 N N . ASP A 1 209 ? 40.648 8.978 19.571 1.00 43.34 250 ASP A N 1
ATOM 1584 C CA . ASP A 1 209 ? 40.663 8.699 21.002 1.00 46.91 250 ASP A CA 1
ATOM 1585 C C . ASP A 1 209 ? 39.262 8.557 21.588 1.00 46.06 250 ASP A C 1
ATOM 1586 O O . ASP A 1 209 ? 39.079 8.711 22.799 1.00 45.77 250 ASP A O 1
ATOM 1591 N N . ILE A 1 210 ? 38.266 8.277 20.759 1.00 44.83 251 ILE A N 1
ATOM 1592 C CA . ILE A 1 210 ? 36.888 8.110 21.200 1.00 45.78 251 ILE A CA 1
ATOM 1593 C C . ILE A 1 210 ? 36.559 6.621 21.148 1.00 42.32 251 ILE A C 1
ATOM 1594 O O . ILE A 1 210 ? 36.622 6.004 20.075 1.00 32.04 251 ILE A O 1
ATOM 1599 N N . CYS A 1 211 ? 36.256 6.045 22.307 1.00 41.22 252 CYS A N 1
ATOM 1600 C CA A CYS A 1 211 ? 35.699 4.690 22.380 0.50 39.08 252 CYS A CA 1
ATOM 1601 C CA B CYS A 1 211 ? 35.656 4.706 22.368 0.50 39.23 252 CYS A CA 1
ATOM 1602 C C . CYS A 1 211 ? 34.863 4.575 23.658 1.00 39.63 252 CYS A C 1
ATOM 1603 O O . CYS A 1 211 ? 35.378 4.149 24.697 1.00 46.62 252 CYS A O 1
ATOM 1608 N N . PRO A 1 212 ? 33.582 4.940 23.614 1.00 40.05 253 PRO A N 1
ATOM 1609 C CA . PRO A 1 212 ? 32.722 4.832 24.803 1.00 43.18 253 PRO A CA 1
ATOM 1610 C C . PRO A 1 212 ? 32.604 3.390 25.271 1.00 37.80 253 PRO A C 1
ATOM 1611 O O . PRO A 1 212 ? 32.435 2.476 24.452 1.00 34.11 253 PRO A O 1
ATOM 1615 N N . PRO A 1 213 ? 32.661 3.142 26.580 1.00 32.73 254 PRO A N 1
ATOM 1616 C CA . PRO A 1 213 ? 32.714 1.745 27.042 1.00 29.81 254 PRO A CA 1
ATOM 1617 C C . PRO A 1 213 ? 31.464 0.947 26.735 1.00 29.34 254 PRO A C 1
ATOM 1618 O O . PRO A 1 213 ? 31.549 -0.282 26.575 1.00 25.87 254 PRO A O 1
ATOM 1622 N N . HIS A 1 214 ? 30.292 1.583 26.683 1.00 26.46 255 HIS A N 1
ATOM 1623 C CA . HIS A 1 214 ? 29.089 0.795 26.464 1.00 25.34 255 HIS A CA 1
ATOM 1624 C C . HIS A 1 214 ? 29.145 0.101 25.121 1.00 20.88 255 HIS A C 1
ATOM 1625 O O . HIS A 1 214 ? 28.574 -0.977 24.961 1.00 22.41 255 HIS A O 1
ATOM 1632 N N . LEU A 1 215 ? 29.867 0.668 24.143 1.00 21.34 256 LEU A N 1
ATOM 1633 C CA . LEU A 1 215 ? 29.953 -0.001 22.860 1.00 20.43 256 LEU A CA 1
ATOM 1634 C C . LEU A 1 215 ? 30.710 -1.321 22.921 1.00 21.52 256 LEU A C 1
ATOM 1635 O O . LEU A 1 215 ? 30.483 -2.184 22.056 1.00 23.12 256 LEU A O 1
ATOM 1640 N N . LEU A 1 216 ? 31.588 -1.507 23.908 1.00 20.47 257 LEU A N 1
ATOM 1641 C CA . LEU A 1 216 ? 32.356 -2.737 23.996 1.00 20.02 257 LEU A CA 1
ATOM 1642 C C . LEU A 1 216 ? 31.567 -3.865 24.643 1.00 19.95 257 LEU A C 1
ATOM 1643 O O . LEU A 1 216 ? 32.113 -4.952 24.852 1.00 21.24 257 LEU A O 1
ATOM 1648 N N . LEU A 1 217 ? 30.293 -3.635 24.938 1.00 19.98 258 LEU A N 1
ATOM 1649 C CA . LEU A 1 217 ? 29.420 -4.683 25.434 1.00 20.21 258 LEU A CA 1
ATOM 1650 C C . LEU A 1 217 ? 28.396 -5.159 24.413 1.00 19.46 258 LEU A C 1
ATOM 1651 O O . LEU A 1 217 ? 27.653 -6.104 24.706 1.00 25.70 258 LEU A O 1
ATOM 1656 N N . ARG A 1 218 ? 28.354 -4.573 23.233 1.00 20.57 259 ARG A N 1
ATOM 1657 C CA . ARG A 1 218 ? 27.374 -4.992 22.240 1.00 22.24 259 ARG A CA 1
ATOM 1658 C C . ARG A 1 218 ? 27.805 -6.309 21.589 1.00 24.96 259 ARG A C 1
ATOM 1659 O O . ARG A 1 218 ? 28.918 -6.388 21.049 1.00 19.05 259 ARG A O 1
ATOM 1667 N N . PRO A 1 219 ? 26.977 -7.351 21.610 1.00 22.31 260 PRO A N 1
ATOM 1668 C CA . PRO A 1 219 ? 27.386 -8.639 21.012 1.00 22.12 260 PRO A CA 1
ATOM 1669 C C . PRO A 1 219 ? 27.771 -8.474 19.553 1.00 20.61 260 PRO A C 1
ATOM 1670 O O . PRO A 1 219 ? 26.961 -7.994 18.747 1.00 21.91 260 PRO A O 1
ATOM 1674 N N . PRO A 1 220 ? 28.986 -8.867 19.182 1.00 19.25 261 PRO A N 1
ATOM 1675 C CA . PRO A 1 220 ? 29.396 -8.794 17.769 1.00 20.55 261 PRO A CA 1
ATOM 1676 C C . PRO A 1 220 ? 28.612 -9.787 16.926 1.00 22.05 261 PRO A C 1
ATOM 1677 O O . PRO A 1 220 ? 28.028 -10.755 17.419 1.00 22.40 261 PRO A O 1
ATOM 1681 N N . LEU A 1 221 ? 28.634 -9.544 15.616 1.00 19.99 262 LEU A N 1
ATOM 1682 C CA . LEU A 1 221 ? 27.854 -10.351 14.682 1.00 20.39 262 LEU A CA 1
ATOM 1683 C C . LEU A 1 221 ? 28.558 -11.625 14.235 1.00 23.59 262 LEU A C 1
ATOM 1684 O O . LEU A 1 221 ? 27.893 -12.537 13.722 1.00 25.81 262 LEU A O 1
ATOM 1689 N N . ASN A 1 222 ? 29.874 -11.703 14.381 1.00 21.82 263 ASN A N 1
ATOM 1690 C CA . ASN A 1 222 ? 30.619 -12.926 14.088 1.00 23.74 263 ASN A CA 1
ATOM 1691 C C . ASN A 1 222 ? 30.341 -13.419 12.668 1.00 23.35 263 ASN A C 1
ATOM 1692 O O . ASN A 1 222 ? 29.986 -14.579 12.442 1.00 27.13 263 ASN A O 1
ATOM 1697 N N . LEU A 1 223 ? 30.502 -12.528 11.698 1.00 24.73 264 LEU A N 1
ATOM 1698 C CA . LEU A 1 223 ? 30.286 -12.916 10.308 1.00 26.47 264 LEU A CA 1
ATOM 1699 C C . LEU A 1 223 ? 31.177 -14.100 9.960 1.00 26.53 264 LEU A C 1
ATOM 1700 O O . LEU A 1 223 ? 32.366 -14.122 10.292 1.00 30.35 264 LEU A O 1
ATOM 1705 N N . ASP A 1 224 ? 30.585 -15.101 9.314 1.00 26.69 265 ASP A N 1
ATOM 1706 C CA . ASP A 1 224 ? 31.262 -16.356 9.022 1.00 29.15 265 ASP A CA 1
ATOM 1707 C C . ASP A 1 224 ? 31.385 -16.498 7.511 1.00 22.18 265 ASP A C 1
ATOM 1708 O O . ASP A 1 224 ? 30.357 -16.499 6.816 1.00 26.68 265 ASP A O 1
ATOM 1713 N N . PRO A 1 225 ? 32.583 -16.607 6.947 1.00 28.99 266 PRO A N 1
ATOM 1714 C CA . PRO A 1 225 ? 32.685 -16.719 5.489 1.00 28.01 266 PRO A CA 1
ATOM 1715 C C . PRO A 1 225 ? 31.948 -17.939 4.966 1.00 27.46 266 PRO A C 1
ATOM 1716 O O . PRO A 1 225 ? 32.011 -19.022 5.545 1.00 29.40 266 PRO A O 1
ATOM 1720 N N . LEU A 1 226 ? 31.272 -17.764 3.845 1.00 26.14 267 LEU A N 1
ATOM 1721 C CA . LEU A 1 226 ? 30.618 -18.905 3.225 1.00 21.88 267 LEU A CA 1
ATOM 1722 C C . LEU A 1 226 ? 31.593 -19.643 2.315 1.00 30.69 267 LEU A C 1
ATOM 1723 O O . LEU A 1 226 ? 32.576 -19.070 1.849 1.00 35.62 267 LEU A O 1
ATOM 1728 N N . PRO A 1 227 ? 31.348 -20.932 2.071 1.00 39.32 268 PRO A N 1
ATOM 1729 C CA . PRO A 1 227 ? 32.382 -21.755 1.419 1.00 46.16 268 PRO A CA 1
ATOM 1730 C C . PRO A 1 227 ? 32.820 -21.224 0.076 1.00 55.53 268 PRO A C 1
ATOM 1731 O O . PRO A 1 227 ? 34.025 -21.056 -0.160 1.00 76.80 268 PRO A O 1
ATOM 1735 N N . TYR A 1 228 ? 31.878 -20.949 -0.816 1.00 37.32 269 TYR A N 1
ATOM 1736 C CA . TYR A 1 228 ? 32.219 -20.768 -2.214 1.00 55.31 269 TYR A CA 1
ATOM 1737 C C . TYR A 1 228 ? 32.053 -19.311 -2.615 1.00 59.70 269 TYR A C 1
ATOM 1738 O O . TYR A 1 228 ? 31.415 -18.510 -1.924 1.00 54.89 269 TYR A O 1
ATOM 1747 N N . GLY A 1 229 ? 32.690 -18.970 -3.722 1.00 63.56 270 GLY A N 1
ATOM 1748 C CA . GLY A 1 229 ? 32.833 -17.585 -4.101 1.00 62.40 270 GLY A CA 1
ATOM 1749 C C . GLY A 1 229 ? 33.684 -16.848 -3.084 1.00 55.11 270 GLY A C 1
ATOM 1750 O O . GLY A 1 229 ? 34.152 -17.395 -2.087 1.00 66.50 270 GLY A O 1
ATOM 1751 N N . GLU A 1 230 ? 33.875 -15.567 -3.351 1.00 40.68 271 GLU A N 1
ATOM 1752 C CA . GLU A 1 230 ? 34.661 -14.705 -2.488 1.00 46.55 271 GLU A CA 1
ATOM 1753 C C . GLU A 1 230 ? 33.756 -13.645 -1.883 1.00 42.37 271 GLU A C 1
ATOM 1754 O O . GLU A 1 230 ? 32.872 -13.105 -2.560 1.00 35.30 271 GLU A O 1
ATOM 1756 N N . ASN A 1 231 ? 33.974 -13.397 -0.596 1.00 25.39 272 ASN A N 1
ATOM 1757 C CA . ASN A 1 231 ? 33.425 -12.278 0.169 1.00 26.13 272 ASN A CA 1
ATOM 1758 C C . ASN A 1 231 ? 31.967 -12.465 0.558 1.00 28.23 272 ASN A C 1
ATOM 1759 O O . ASN A 1 231 ? 31.325 -11.497 0.971 1.00 26.66 272 ASN A O 1
ATOM 1764 N N . PHE A 1 232 ? 31.422 -13.678 0.469 1.00 21.77 273 PHE A N 1
ATOM 1765 C CA . PHE A 1 232 ? 30.103 -13.937 1.018 1.00 20.24 273 PHE A CA 1
ATOM 1766 C C . PHE A 1 232 ? 30.222 -14.438 2.448 1.00 23.65 273 PHE A C 1
ATOM 1767 O O . PHE A 1 232 ? 31.192 -15.121 2.813 1.00 23.86 273 PHE A O 1
ATOM 1775 N N . VAL A 1 233 ? 29.220 -14.083 3.252 1.00 22.39 274 VAL A N 1
ATOM 1776 C CA . VAL A 1 233 ? 29.219 -14.359 4.683 1.00 25.49 274 VAL A CA 1
ATOM 1777 C C . VAL A 1 233 ? 27.833 -14.773 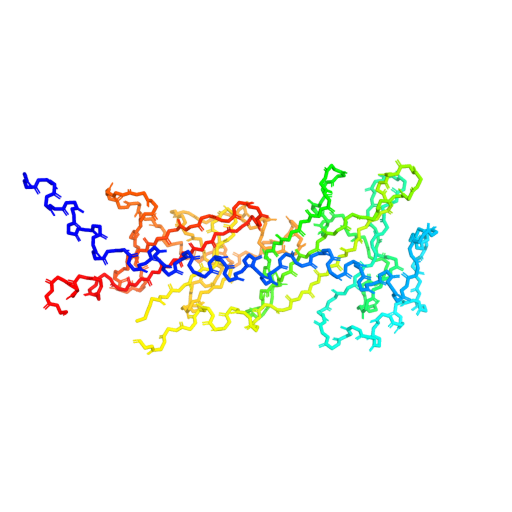5.149 1.00 24.34 274 VAL A C 1
ATOM 1778 O O . VAL A 1 233 ? 26.820 -14.496 4.506 1.00 23.63 274 VAL A O 1
ATOM 1782 N N . SER A 1 234 ? 27.796 -15.414 6.321 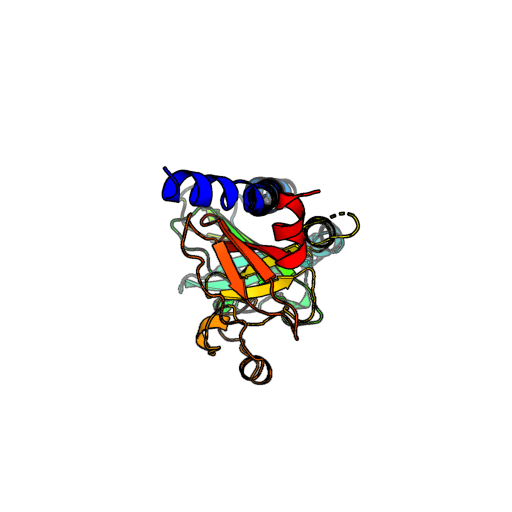1.00 22.19 275 SER A N 1
ATOM 1783 C CA . SER A 1 234 ? 26.550 -15.694 7.012 1.00 19.91 275 SER A CA 1
ATOM 1784 C C . SER A 1 234 ? 26.639 -15.137 8.425 1.00 17.58 275 SER A C 1
ATOM 1785 O O . SER A 1 234 ? 27.725 -15.027 8.999 1.00 22.84 275 SER A O 1
ATOM 1788 N N . PHE A 1 235 ? 25.485 -14.760 8.958 1.00 20.98 276 PHE A N 1
ATOM 1789 C CA . PHE A 1 235 ? 25.389 -14.279 10.331 1.00 20.18 276 PHE A CA 1
ATOM 1790 C C . PHE A 1 235 ? 23.922 -14.321 10.727 1.00 20.81 276 PHE A C 1
ATOM 1791 O O . PHE A 1 235 ? 23.051 -14.614 9.910 1.00 23.64 276 PHE A O 1
ATOM 1799 N N . CYS A 1 236 ? 23.662 -14.054 12.004 1.00 19.68 277 CYS A N 1
ATOM 1800 C CA A CYS A 1 236 ? 22.306 -14.025 12.527 0.50 21.76 277 CYS A CA 1
ATOM 1801 C CA B CYS A 1 236 ? 22.315 -14.041 12.558 0.50 21.99 277 CYS A CA 1
ATOM 1802 C C . CYS A 1 236 ? 21.982 -12.643 13.072 1.00 24.13 277 CYS A C 1
ATOM 1803 O O . CYS A 1 236 ? 22.850 -11.950 13.621 1.00 26.25 277 CYS A O 1
ATOM 1808 N N . ILE A 1 237 ? 20.717 -12.249 12.913 1.00 23.69 278 ILE A N 1
ATOM 1809 C CA . ILE A 1 237 ? 20.150 -11.064 13.553 1.00 28.26 278 ILE A CA 1
ATOM 1810 C C . ILE A 1 237 ? 18.979 -11.552 14.378 1.00 30.27 278 ILE A C 1
ATOM 1811 O O . ILE A 1 237 ? 17.980 -12.028 13.822 1.00 29.75 278 ILE A O 1
ATOM 1816 N N . GLY A 1 238 ? 19.087 -11.431 15.701 1.00 29.07 279 GLY A N 1
ATOM 1817 C CA . GLY A 1 238 ? 18.070 -12.023 16.552 1.00 33.18 279 GLY A CA 1
ATOM 1818 C C . GLY A 1 238 ? 18.037 -13.498 16.219 1.00 36.56 279 GLY A C 1
ATOM 1819 O O . GLY A 1 238 ? 19.072 -14.169 16.182 1.00 45.70 279 GLY A O 1
ATOM 1820 N N . ASN A 1 239 ? 16.863 -14.013 15.888 1.00 31.79 280 ASN A N 1
ATOM 1821 C CA . ASN A 1 239 ? 16.743 -15.415 15.527 1.00 35.57 280 ASN A CA 1
ATOM 1822 C C . ASN A 1 239 ? 16.763 -15.669 14.021 1.00 37.11 280 ASN A C 1
ATOM 1823 O O . ASN A 1 239 ? 16.469 -16.788 13.596 1.00 34.60 280 ASN A O 1
ATOM 1828 N N . THR A 1 240 ? 17.149 -14.695 13.204 1.00 29.82 281 THR A N 1
ATOM 1829 C CA . THR A 1 240 ? 16.979 -14.799 11.755 1.00 26.31 281 THR A CA 1
ATOM 1830 C C . THR A 1 240 ? 18.335 -14.953 11.083 1.00 25.00 281 THR A C 1
ATOM 1831 O O . THR A 1 240 ? 19.192 -14.074 11.216 1.00 23.09 281 THR A O 1
ATOM 1835 N N . GLU A 1 241 ? 18.517 -16.049 10.338 1.00 27.30 282 GLU A N 1
ATOM 1836 C CA . GLU A 1 241 ? 19.747 -16.258 9.570 1.00 21.53 282 GLU A CA 1
ATOM 1837 C C . GLU A 1 241 ? 19.792 -15.375 8.316 1.00 20.33 282 GLU A C 1
ATOM 1838 O O . GLU A 1 241 ? 18.831 -15.332 7.540 1.00 23.10 282 GLU A O 1
ATOM 1840 N N . MET A 1 242 ? 20.925 -14.692 8.130 1.00 21.63 283 MET A N 1
ATOM 1841 C CA . MET A 1 242 ? 21.190 -13.780 7.024 1.00 20.32 283 MET A CA 1
ATOM 1842 C C . MET A 1 242 ? 22.370 -14.297 6.214 1.00 19.04 283 MET A C 1
ATOM 1843 O O . MET A 1 242 ? 23.300 -14.893 6.756 1.00 20.21 283 MET A O 1
ATOM 1848 N N . TRP A 1 243 ? 22.352 -14.026 4.916 1.00 18.92 284 TRP A N 1
ATOM 1849 C CA . TRP A 1 243 ? 23.533 -14.152 4.082 1.00 15.70 284 TRP A CA 1
ATOM 1850 C C . TRP A 1 243 ? 23.890 -12.763 3.565 1.00 18.86 284 TRP A C 1
ATOM 1851 O O . TRP A 1 243 ? 23.007 -11.925 3.383 1.00 19.65 284 TRP A O 1
ATOM 1862 N N . GLY A 1 244 ? 25.183 -12.522 3.328 1.00 20.27 285 GLY A N 1
ATOM 1863 C CA . GLY A 1 244 ? 25.618 -11.208 2.898 1.00 17.82 285 GLY A CA 1
ATOM 1864 C C . GLY A 1 244 ? 26.848 -11.255 2.021 1.00 17.01 285 GLY A C 1
ATOM 1865 O O . GLY A 1 244 ? 27.434 -12.307 1.797 1.00 18.62 285 GLY A O 1
ATOM 1866 N N . TYR A 1 245 ? 27.208 -10.072 1.491 1.00 18.78 286 TYR A N 1
ATOM 1867 C CA . TYR A 1 245 ? 28.371 -9.876 0.637 1.00 20.43 286 TYR A CA 1
ATOM 1868 C C . TYR A 1 245 ? 29.090 -8.609 1.087 1.00 17.04 286 TYR A C 1
ATOM 1869 O O . TYR A 1 245 ? 28.444 -7.590 1.301 1.00 19.21 286 TYR A O 1
ATOM 1878 N N . ILE A 1 246 ? 30.410 -8.662 1.208 1.00 20.17 287 ILE A N 1
ATOM 1879 C CA . ILE A 1 246 ? 31.194 -7.503 1.641 1.00 21.55 287 ILE A CA 1
ATOM 1880 C C . ILE A 1 246 ? 32.026 -7.002 0.476 1.00 21.35 287 ILE A C 1
ATOM 1881 O O . ILE A 1 246 ? 32.871 -7.733 -0.063 1.00 26.85 287 ILE A O 1
ATOM 1886 N N . HIS A 1 247 ? 31.810 -5.747 0.109 1.00 24.00 288 HIS A N 1
ATOM 1887 C CA . HIS A 1 247 ? 32.572 -5.109 -0.950 1.00 24.84 288 HIS A CA 1
ATOM 1888 C C . HIS A 1 247 ? 33.424 -3.980 -0.392 1.00 27.21 288 HIS A C 1
ATOM 1889 O O . HIS A 1 247 ? 32.907 -3.094 0.294 1.00 28.63 288 HIS A O 1
ATOM 1896 N N . SER A 1 248 ? 34.714 -3.991 -0.716 1.00 31.42 289 SER A N 1
ATOM 1897 C CA . SER A 1 248 ? 35.635 -2.995 -0.185 1.00 36.20 289 SER A CA 1
ATOM 1898 C C . SER A 1 248 ? 35.786 -1.806 -1.128 1.00 35.30 289 SER A C 1
ATOM 1899 O O . SER A 1 248 ? 35.912 -1.977 -2.342 1.00 36.87 289 SER A O 1
ATOM 1902 N N . LEU A 1 249 ? 35.769 -0.590 -0.553 1.00 34.73 290 LEU A N 1
ATOM 1903 C CA . LEU A 1 249 ? 36.117 0.645 -1.261 1.00 42.82 290 LEU A CA 1
ATOM 1904 C C . LEU A 1 249 ? 37.437 1.166 -0.706 1.00 58.44 290 LEU A C 1
ATOM 1905 O O . LEU A 1 249 ? 37.462 2.121 0.095 1.00 39.80 290 LEU A O 1
ATOM 1910 N N . PRO A 1 250 ? 38.552 0.565 -1.110 1.00 49.09 291 PRO A N 1
ATOM 1911 C CA . PRO A 1 250 ? 39.838 0.927 -0.496 1.00 66.68 291 PRO A CA 1
ATOM 1912 C C . PRO A 1 250 ? 40.193 2.396 -0.650 1.00 58.69 291 PRO A C 1
ATOM 1913 O O . PRO A 1 250 ? 40.802 2.967 0.264 1.00 44.90 291 PRO A O 1
ATOM 1917 N N . GLU A 1 251 ? 39.833 3.031 -1.771 1.00 78.03 292 GLU A N 1
ATOM 1918 C CA . GLU A 1 251 ? 40.173 4.437 -1.985 1.00 68.84 292 GLU A CA 1
ATOM 1919 C C . GLU A 1 251 ? 39.366 5.392 -1.103 1.00 59.45 292 GLU A C 1
ATOM 1920 O O . GLU A 1 251 ? 39.550 6.612 -1.223 1.00 48.09 292 GLU A O 1
ATOM 1926 N N . MET A 1 252 ? 38.481 4.873 -0.232 1.00 42.70 293 MET A N 1
ATOM 1927 C CA . MET A 1 252 ? 37.787 5.699 0.748 1.00 46.96 293 MET A CA 1
ATOM 1928 C C . MET A 1 252 ? 37.739 5.055 2.135 1.00 48.48 293 MET A C 1
ATOM 1929 O O . MET A 1 252 ? 37.086 5.597 3.042 1.00 39.67 293 MET A O 1
ATOM 1934 N N . ASP A 1 253 ? 38.404 3.926 2.331 1.00 34.37 294 ASP A N 1
ATOM 1935 C CA . ASP A 1 253 ? 38.624 3.369 3.666 1.00 41.35 294 ASP A CA 1
ATOM 1936 C C . ASP A 1 253 ? 37.313 2.985 4.351 1.00 35.73 294 ASP A C 1
ATOM 1937 O O . ASP A 1 253 ? 37.163 3.137 5.563 1.00 47.41 294 ASP A O 1
ATOM 1942 N N . PHE A 1 254 ? 36.352 2.482 3.579 1.00 21.65 295 PHE A N 1
ATOM 1943 C CA . PHE A 1 254 ? 35.195 1.825 4.173 1.00 19.14 295 PHE A CA 1
ATOM 1944 C C . PHE A 1 254 ? 34.726 0.726 3.237 1.00 21.64 295 PHE A C 1
ATOM 1945 O O . PHE A 1 254 ? 35.220 0.588 2.119 1.00 24.98 295 PHE A O 1
ATOM 1953 N N . ARG A 1 255 ? 33.789 -0.079 3.725 1.00 19.51 296 ARG A N 1
ATOM 1954 C CA . ARG A 1 255 ? 33.286 -1.240 3.019 1.00 19.46 296 ARG A CA 1
ATOM 1955 C C . ARG A 1 255 ? 31.771 -1.187 3.028 1.00 23.16 296 ARG A C 1
ATOM 1956 O O . ARG A 1 255 ? 31.165 -0.478 3.827 1.00 21.36 296 ARG A O 1
ATOM 1964 N N . ILE A 1 256 ? 31.159 -1.963 2.145 1.00 18.12 297 ILE A N 1
ATOM 1965 C CA . ILE A 1 256 ? 29.711 -2.085 2.081 1.00 17.24 297 ILE A CA 1
ATOM 1966 C C . ILE A 1 256 ? 29.360 -3.556 2.264 1.00 20.71 297 ILE A C 1
ATOM 1967 O O . ILE A 1 256 ? 29.911 -4.424 1.574 1.00 24.90 297 ILE A O 1
ATOM 1972 N N . LEU A 1 257 ? 28.452 -3.827 3.189 1.00 17.53 298 LEU A N 1
ATOM 1973 C CA . LEU A 1 257 ? 27.888 -5.154 3.405 1.00 16.44 298 LEU A CA 1
ATOM 1974 C C . LEU A 1 257 ? 26.449 -5.122 2.914 1.00 22.54 298 LEU A C 1
ATOM 1975 O O . LEU A 1 257 ? 25.632 -4.383 3.463 1.00 22.00 298 LEU A O 1
ATOM 1980 N N . THR A 1 258 ? 26.122 -5.890 1.871 1.00 18.31 299 THR A N 1
ATOM 1981 C CA . THR A 1 258 ? 24.709 -6.110 1.573 1.00 15.41 299 THR A CA 1
ATOM 1982 C C . THR A 1 258 ? 24.287 -7.446 2.179 1.00 17.22 299 THR A C 1
ATOM 1983 O O . THR A 1 258 ? 25.099 -8.357 2.320 1.00 19.70 299 THR A O 1
ATOM 1987 N N . TYR A 1 259 ? 23.026 -7.546 2.587 1.00 18.62 300 TYR A N 1
ATOM 1988 C CA . TYR A 1 259 ? 22.596 -8.756 3.275 1.00 15.31 300 TYR A CA 1
ATOM 1989 C C . TYR A 1 259 ? 21.099 -8.923 3.091 1.00 18.62 300 TYR A C 1
ATOM 1990 O O . TYR A 1 259 ? 20.379 -7.977 2.745 1.00 19.89 300 TYR A O 1
ATOM 1999 N N . GLU A 1 260 ? 20.647 -10.152 3.328 1.00 18.49 301 GLU A N 1
ATOM 2000 C CA . GLU A 1 260 ? 19.264 -10.545 3.104 1.00 20.07 301 GLU A CA 1
ATOM 2001 C C . GLU A 1 260 ? 19.006 -11.803 3.919 1.00 17.76 301 GLU A C 1
ATOM 2002 O O . GLU A 1 260 ? 19.930 -12.573 4.202 1.00 18.51 301 GLU A O 1
ATOM 2008 N N . GLU A 1 261 ? 17.747 -12.007 4.296 1.00 18.44 302 GLU A N 1
ATOM 2009 C CA . GLU A 1 261 ? 17.389 -13.251 4.963 1.00 20.99 302 GLU A CA 1
ATOM 2010 C C . GLU A 1 261 ? 17.744 -14.444 4.084 1.00 21.68 302 GLU A C 1
ATOM 2011 O O . GLU A 1 261 ? 17.456 -14.463 2.891 1.00 20.81 302 GLU A O 1
ATOM 2017 N N . LYS A 1 262 ? 18.387 -15.441 4.682 1.00 20.99 303 LYS A N 1
ATOM 2018 C CA . LYS A 1 262 ? 18.723 -16.654 3.949 1.00 18.18 303 LYS A CA 1
ATOM 2019 C C . LYS A 1 262 ? 17.492 -17.276 3.290 1.00 22.20 303 LYS A C 1
ATOM 2020 O O . LYS A 1 262 ? 17.568 -17.792 2.165 1.00 21.33 303 LYS A O 1
ATOM 2026 N N . SER A 1 263 ? 16.360 -17.265 3.991 1.00 22.19 304 SER A N 1
ATOM 2027 C CA . SER A 1 263 ? 15.143 -17.864 3.461 1.00 23.63 304 SER A CA 1
ATOM 2028 C C . SER A 1 263 ? 14.667 -17.156 2.197 1.00 26.06 304 SER A C 1
ATOM 2029 O O . SER A 1 263 ? 14.098 -17.797 1.307 1.00 24.61 304 SER A O 1
ATOM 2032 N N . ILE A 1 264 ? 14.872 -15.842 2.112 1.00 19.92 305 ILE A N 1
ATOM 2033 C CA . ILE A 1 264 ? 14.502 -15.092 0.911 1.00 24.63 305 ILE A CA 1
ATOM 2034 C C . ILE A 1 264 ? 15.478 -15.399 -0.216 1.00 23.66 305 ILE A C 1
ATOM 2035 O O . ILE A 1 264 ? 15.079 -15.637 -1.364 1.00 22.28 305 ILE A O 1
ATOM 2040 N N . ILE A 1 265 ? 16.771 -15.434 0.100 1.00 21.71 306 ILE A N 1
ATOM 2041 C CA . ILE A 1 265 ? 17.776 -15.829 -0.884 1.00 24.43 306 ILE A CA 1
ATOM 2042 C C . ILE A 1 265 ? 17.414 -17.181 -1.478 1.00 26.98 306 ILE A C 1
ATOM 2043 O O . ILE A 1 265 ? 17.396 -17.364 -2.698 1.00 23.73 306 ILE A O 1
ATOM 2048 N N . PHE A 1 266 ? 17.112 -18.152 -0.624 1.00 20.39 307 PHE A N 1
ATOM 2049 C CA . PHE A 1 266 ? 16.865 -19.498 -1.111 1.00 20.61 307 PHE A CA 1
ATOM 2050 C C . PHE A 1 266 ? 15.538 -19.616 -1.845 1.00 21.03 307 PHE A C 1
ATOM 2051 O O . PHE A 1 266 ? 15.373 -20.536 -2.638 1.00 22.40 307 PHE A O 1
ATOM 2059 N N . ALA A 1 267 ? 14.598 -18.700 -1.616 1.00 20.43 308 ALA A N 1
ATOM 2060 C CA . ALA A 1 267 ? 13.324 -18.770 -2.315 1.00 21.24 308 ALA A CA 1
ATOM 2061 C C . ALA A 1 267 ? 13.512 -18.611 -3.816 1.00 26.22 308 ALA A C 1
ATOM 2062 O O . ALA A 1 267 ? 12.637 -19.033 -4.588 1.00 27.26 308 ALA A O 1
ATOM 2064 N N . SER A 1 268 ? 14.634 -18.012 -4.235 1.00 29.90 309 SER A N 1
ATOM 2065 C CA . SER A 1 268 ? 14.959 -17.898 -5.661 1.00 32.24 309 SER A CA 1
ATOM 2066 C C . SER A 1 268 ? 15.176 -19.244 -6.320 1.00 37.51 309 SER A C 1
ATOM 2067 O O . SER A 1 268 ? 15.239 -19.311 -7.556 1.00 35.68 309 SER A O 1
ATOM 2070 N N . LEU A 1 269 ? 15.313 -20.315 -5.543 1.00 31.59 310 LEU A N 1
ATOM 2071 C CA . LEU A 1 269 ? 15.442 -21.632 -6.154 1.00 33.17 310 LEU A CA 1
ATOM 2072 C C . LEU A 1 269 ? 14.173 -22.049 -6.882 1.00 36.33 310 LEU A C 1
ATOM 2073 O O . LEU A 1 269 ? 14.253 -22.856 -7.816 1.00 43.76 310 LEU A O 1
ATOM 2078 N N . TRP A 1 270 ? 13.012 -21.512 -6.484 1.00 35.11 311 TRP A N 1
ATOM 2079 C CA . TRP A 1 270 ? 11.730 -21.912 -7.057 1.00 41.45 311 TRP A CA 1
ATOM 2080 C C . TRP A 1 270 ? 10.836 -20.756 -7.483 1.00 39.05 311 TRP A C 1
ATOM 2081 O O . TRP A 1 270 ? 9.868 -21.003 -8.207 1.00 46.60 311 TRP A O 1
ATOM 2092 N N . ARG A 1 271 ? 11.113 -19.527 -7.061 1.00 47.80 312 ARG A N 1
ATOM 2093 C CA . ARG A 1 271 ? 10.194 -18.402 -7.257 1.00 59.49 312 ARG A CA 1
ATOM 2094 C C . ARG A 1 271 ? 10.818 -17.354 -8.168 1.00 67.31 312 ARG A C 1
ATOM 2095 O O . ARG A 1 271 ? 10.370 -17.158 -9.297 1.00 75.40 312 ARG A O 1
#

Nearest PDB structures (foldseek):
  6mab-assembly1_A  TM=1.004E+00  e=1.419E-58  Chlamydia trachomatis L2/434/Bu
  3by9-assembly2_B  TM=6.220E-01  e=2.564E-09  unclassified
  5ltv-assembly4_D  TM=6.148E-01  e=8.761E-08  Pseudomonas aeruginosa
  5ltv-assembly3_C  TM=6.143E-01  e=3.079E-07  Pseudomonas aeruginosa
  5ltv-assembly5_E  TM=6.330E-01  e=1.082E-06  Pseudomonas aeruginosa

Solvent-accessible surface area: 13222 Å² total; per-residue (Å²): 116,131,112,54,112,128,58,74,43,32,71,74,15,6,52,83,0,62,102,39,0,68,128,18,3,100,31,1,66,110,38,5,41,76,2,127,94,24,48,57,85,0,43,154,70,30,104,24,94,104,16,17,33,65,116,44,47,102,81,32,0,55,40,0,64,98,76,8,119,85,92,42,82,0,1,0,2,0,42,63,44,118,110,35,60,28,84,0,0,0,0,8,57,56,113,14,39,20,99,80,4,59,71,16,15,66,14,61,94,92,98,72,65,41,4,8,4,24,5,26,47,72,98,65,42,3,0,4,0,9,0,12,5,9,73,35,116,100,77,108,72,12,50,0,0,4,1,3,1,22,45,1,72,143,16,0,100,55,18,12,60,35,103,152,65,12,38,1,0,1,0,4,85,60,0,0,0,0,24,7,46,44,78,89,5,16,17,8,0,5,80,114,90,29,46,50,118,17,0,59,28,0,3,26,77,53,80,57,57,42,109,108,4,58,152,84,110,38,23,80,22,83,105,31,108,105,65,70,82,26,10,28,12,77,38,74,163,57,47,5,26,0,17,14,40,51,0,108,106,5,78,3,63,0,0,0,0,6,55,84,79,86,12,64,33,72,98,205,126

Sequence (269 aa):
SNIQQYKKTLSSSITSDLRENALFKAHTLQQTIPLNIDILALFSEIFDLDRGVPAEPDLALSKEMEKIFHSTYKEISLVKKEADGNFRVVASSRIEQLGKNYNQEIFFLSDSQPFLATLRHSGSDSQVLAVLQTNIFDISSQEVLGVLYTLSDTNYLLNGLLAAKDSVKTAILSKNGIILQATDSSSLDLVSIHKTVSKEQFCDVFLRDDICCPPHLLLRPPLNLDPLPYGENFVSFCCIGNTEMWGYIHSLPEMDFRILTYEEKSIIFASLWR